Protein AF-A0A9P1NH03-F1 (afdb_monomer)

Organism: Bacillus amyloliquefaciens (strain ATCC 23350 / DSM 7 / BCRC 11601 / CCUG 28519 / NBRC 15535 / NRRL B-14393 / F) (NCBI:txid692420)

Sequence (209 aa):
MVIEEINKKFLKRNVAKSFTAYPLYKCKAKGDIKLEQKQFNRLQLAADSGAIPYVTKEAERIAHLIPDFTSFEQECYQAIGRTLENLAENGREKKALIQRIIRETRHRFVKNRRSRDEIAIEAINEEGTVWEPEDTLASVEDAVLLKEKVALLAQDDERKKLILDTWTRGCTNDTEVSTLLAQRFGGNAPSHRKFIQRFRSNCQRELTA

Foldseek 3Di:
DVLVVVLVVVCCVVVCVVPPDDPDDDPDPPVVVVVVVLLVQLLVQLSVLVLVVVLVVVLVVCVVQDVDSVVLSSQLSSQLSVVCVVCVDPPDDSVVVSNVSSVVSVVVVSVVVVVVVVVVVVVVPDDPPPPDPDPCPVVVVLVVVLLVQQCVLCVVPPLSVQLVVCVVSPNPPLQVSLVVCCVPVNDDSVVSSVVSVVSVVVSVVSSVD

Radius of gyration: 26.54 Å; Cα contacts (8 Å, |Δi|>4): 106; chains: 1; bounding box: 62×36×71 Å

Nearest PDB structures (foldseek):
  6tye-assembly1_F  TM=2.880E-01  e=6.052E-01  Mycobacterium tuberculosis
  8uc6-assembly2_B  TM=2.139E-01  e=3.594E+00  Homo sapiens

pLDDT: mean 73.84, std 17.02, range [35.69, 93.06]

Structure (mmCIF, N/CA/C/O backbone):
data_AF-A0A9P1NH0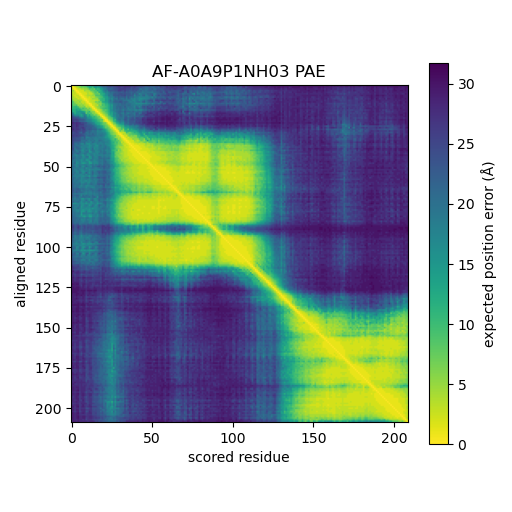3-F1
#
_entry.id   AF-A0A9P1NH03-F1
#
loop_
_atom_site.group_PDB
_atom_site.id
_atom_site.type_symbol
_atom_site.label_atom_id
_atom_site.label_alt_id
_atom_site.label_comp_id
_atom_site.label_asym_id
_atom_site.label_entity_id
_atom_site.label_seq_id
_atom_site.pdbx_PDB_ins_code
_atom_site.Cartn_x
_atom_s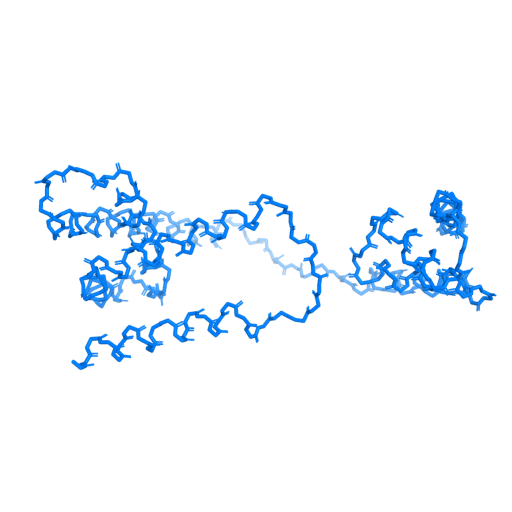ite.Cartn_y
_atom_site.Cartn_z
_atom_site.occupancy
_atom_site.B_iso_or_equiv
_atom_site.auth_seq_id
_atom_site.auth_comp_id
_atom_site.auth_asym_id
_atom_site.auth_atom_id
_atom_site.pdbx_PDB_model_num
ATOM 1 N N . MET A 1 1 ? 4.243 -6.054 30.040 1.00 45.19 1 MET A N 1
ATOM 2 C CA . MET A 1 1 ? 4.926 -7.082 29.223 1.00 45.19 1 MET A CA 1
ATOM 3 C C . MET A 1 1 ? 4.108 -7.560 28.023 1.00 45.19 1 MET A C 1
ATOM 5 O O . MET A 1 1 ? 4.621 -7.473 26.922 1.00 45.19 1 MET A O 1
ATOM 9 N N . VAL A 1 2 ? 2.842 -7.984 28.163 1.00 46.50 2 VAL A N 1
ATOM 10 C CA . VAL A 1 2 ? 2.066 -8.554 27.029 1.00 46.50 2 VAL A CA 1
ATOM 11 C C . VAL A 1 2 ? 1.776 -7.551 25.892 1.00 46.50 2 VAL A C 1
ATOM 13 O O . VAL A 1 2 ? 1.862 -7.902 24.719 1.00 46.50 2 VAL A O 1
ATOM 16 N N . ILE A 1 3 ? 1.484 -6.284 26.212 1.00 41.12 3 ILE A N 1
ATOM 17 C CA . ILE A 1 3 ? 1.132 -5.255 25.210 1.00 41.12 3 ILE A CA 1
ATOM 18 C C . ILE A 1 3 ? 2.340 -4.857 24.342 1.00 41.12 3 ILE A C 1
ATOM 20 O O . ILE A 1 3 ? 2.206 -4.716 23.129 1.00 41.12 3 ILE A O 1
ATOM 24 N N . GLU A 1 4 ? 3.534 -4.739 24.928 1.00 43.06 4 GLU A N 1
ATOM 25 C CA . GLU A 1 4 ? 4.762 -4.423 24.179 1.00 43.06 4 GLU A CA 1
ATOM 26 C C . GLU A 1 4 ? 5.136 -5.531 23.191 1.00 43.06 4 GLU A C 1
ATOM 28 O O . GLU A 1 4 ? 5.653 -5.264 22.105 1.00 43.06 4 GLU A O 1
ATOM 33 N N . GLU A 1 5 ? 4.852 -6.780 23.548 1.00 42.25 5 GLU A N 1
ATOM 34 C CA . GLU A 1 5 ? 5.164 -7.939 22.724 1.00 42.25 5 GLU A CA 1
ATOM 35 C C . GLU A 1 5 ? 4.174 -8.107 21.563 1.00 42.25 5 GLU A C 1
ATOM 37 O O . GLU A 1 5 ? 4.581 -8.444 20.447 1.00 42.25 5 GLU A O 1
ATOM 42 N N . ILE A 1 6 ? 2.898 -7.769 21.784 1.00 49.56 6 ILE A N 1
ATOM 43 C CA . ILE A 1 6 ? 1.880 -7.662 20.729 1.00 49.56 6 ILE A CA 1
ATOM 44 C C . ILE A 1 6 ? 2.227 -6.516 19.769 1.00 49.56 6 ILE A C 1
ATOM 46 O O . ILE A 1 6 ? 2.240 -6.732 18.557 1.00 49.56 6 ILE A O 1
ATOM 50 N N . ASN A 1 7 ? 2.605 -5.341 20.286 1.00 43.41 7 ASN A N 1
ATOM 51 C CA . ASN A 1 7 ? 3.019 -4.197 19.466 1.00 43.41 7 ASN A CA 1
ATOM 52 C C . ASN A 1 7 ? 4.271 -4.516 18.635 1.00 43.41 7 ASN A C 1
ATOM 54 O O . ASN A 1 7 ? 4.298 -4.242 17.435 1.00 43.41 7 ASN A O 1
ATOM 58 N N . LYS A 1 8 ? 5.278 -5.184 19.220 1.00 53.19 8 LYS A N 1
ATOM 59 C CA . LYS A 1 8 ? 6.468 -5.657 18.488 1.00 53.19 8 LYS A CA 1
ATOM 60 C C . LYS A 1 8 ? 6.126 -6.688 17.413 1.00 53.19 8 LYS A C 1
ATOM 62 O O . LYS A 1 8 ? 6.698 -6.628 16.324 1.00 53.19 8 LYS A O 1
ATOM 67 N N . LYS A 1 9 ? 5.215 -7.630 17.684 1.00 53.66 9 LYS A N 1
ATOM 68 C CA . LYS A 1 9 ? 4.770 -8.624 16.692 1.00 53.66 9 LYS A CA 1
ATOM 69 C C . LYS A 1 9 ? 3.973 -7.976 15.559 1.00 53.66 9 LYS A C 1
ATOM 71 O O . LYS A 1 9 ? 4.214 -8.322 14.408 1.00 53.66 9 LYS A O 1
ATOM 76 N N . PHE A 1 10 ? 3.098 -7.013 15.850 1.00 49.16 10 PHE A N 1
ATOM 77 C CA . PHE A 1 10 ? 2.335 -6.262 14.846 1.00 49.16 10 PHE A CA 1
ATOM 78 C C . PHE A 1 10 ? 3.250 -5.419 13.944 1.00 49.16 10 PHE A C 1
ATOM 80 O O . PHE A 1 10 ? 3.161 -5.514 12.719 1.00 49.16 10 PHE A O 1
ATOM 87 N N . LEU A 1 11 ? 4.200 -4.685 14.538 1.00 49.38 11 LEU A N 1
ATOM 88 C CA . LEU A 1 11 ? 5.228 -3.935 13.809 1.00 49.38 11 LEU A CA 1
ATOM 89 C C . LEU A 1 11 ? 6.073 -4.856 12.925 1.00 49.38 11 LEU A C 1
ATOM 91 O O . LEU A 1 11 ? 6.198 -4.599 11.734 1.00 49.38 11 LEU A O 1
ATOM 95 N N . LYS A 1 12 ? 6.582 -5.980 13.447 1.00 53.62 12 LYS A N 1
ATOM 96 C CA . LYS A 1 12 ? 7.363 -6.936 12.641 1.00 53.62 12 LYS A CA 1
ATOM 97 C C . LYS A 1 12 ? 6.553 -7.549 11.498 1.00 53.62 12 LYS A C 1
ATOM 99 O O . LYS A 1 12 ? 7.088 -7.710 10.407 1.00 53.62 12 LYS A O 1
ATOM 104 N N . ARG A 1 13 ? 5.276 -7.877 11.717 1.00 46.56 13 ARG A N 1
ATOM 105 C CA . ARG A 1 13 ? 4.420 -8.520 10.706 1.00 46.56 13 ARG A CA 1
ATOM 106 C C . ARG A 1 13 ? 4.037 -7.560 9.574 1.00 46.56 13 ARG A C 1
ATOM 108 O O . ARG A 1 13 ? 3.962 -8.000 8.432 1.00 46.56 13 ARG A O 1
ATOM 115 N N . ASN A 1 14 ? 3.850 -6.273 9.872 1.00 46.12 14 ASN A N 1
ATOM 116 C CA . ASN A 1 14 ? 3.548 -5.249 8.866 1.00 46.12 14 ASN A CA 1
ATOM 117 C C . ASN A 1 14 ? 4.802 -4.695 8.174 1.00 46.12 14 ASN A C 1
ATOM 119 O O . ASN A 1 14 ? 4.767 -4.472 6.968 1.00 46.12 14 ASN A O 1
ATOM 123 N N . VAL A 1 15 ? 5.924 -4.555 8.890 1.00 47.91 15 VAL A N 1
ATOM 124 C CA . VAL A 1 15 ? 7.216 -4.154 8.302 1.00 47.91 15 VAL A CA 1
ATOM 125 C C . VAL A 1 15 ? 7.785 -5.258 7.405 1.00 47.91 15 VAL A C 1
ATOM 127 O O . VAL A 1 15 ? 8.295 -4.967 6.331 1.00 47.91 15 VAL A O 1
ATOM 130 N N . ALA A 1 16 ? 7.657 -6.537 7.779 1.00 42.88 16 ALA A N 1
ATOM 131 C CA . ALA A 1 16 ? 8.107 -7.637 6.922 1.00 42.88 16 ALA A CA 1
ATOM 132 C C . ALA A 1 16 ? 7.270 -7.740 5.635 1.00 42.88 16 ALA A C 1
ATOM 134 O O . ALA A 1 16 ? 7.826 -7.923 4.557 1.00 42.88 16 ALA A O 1
ATOM 135 N N . LYS A 1 17 ? 5.948 -7.532 5.716 1.00 46.94 17 LYS A N 1
ATOM 136 C CA . LYS A 1 17 ? 5.071 -7.536 4.534 1.00 46.94 17 LYS A CA 1
ATOM 137 C C . LYS A 1 17 ? 5.288 -6.341 3.600 1.00 46.94 17 LYS A C 1
ATOM 139 O O . LYS A 1 17 ? 5.015 -6.474 2.413 1.00 46.94 17 LYS A O 1
ATOM 144 N N . SER A 1 18 ? 5.790 -5.207 4.095 1.00 40.53 18 SER A N 1
ATOM 145 C CA . SER A 1 18 ? 6.150 -4.068 3.240 1.00 40.53 18 SER A CA 1
ATOM 146 C C . SER A 1 18 ? 7.555 -4.172 2.633 1.00 40.53 18 SER A C 1
ATOM 148 O O . SER A 1 18 ? 7.822 -3.485 1.649 1.00 40.53 18 SER A O 1
ATOM 150 N N . PHE A 1 19 ? 8.435 -5.037 3.159 1.00 41.25 19 PHE A N 1
ATOM 151 C CA . PHE A 1 19 ? 9.836 -5.122 2.721 1.00 41.25 19 PHE A CA 1
ATOM 152 C C . PHE A 1 19 ? 10.245 -6.404 1.979 1.00 41.25 19 PHE A C 1
ATOM 154 O O . PHE A 1 19 ? 11.218 -6.352 1.233 1.00 41.25 19 PHE A O 1
ATOM 161 N N . THR A 1 20 ? 9.559 -7.545 2.120 1.00 37.44 20 THR A N 1
ATOM 162 C CA . THR A 1 20 ? 10.098 -8.830 1.609 1.00 37.44 20 THR A CA 1
ATOM 163 C C . THR A 1 20 ? 9.535 -9.316 0.271 1.00 37.44 20 THR A C 1
ATOM 165 O O . THR A 1 20 ? 9.601 -10.509 -0.010 1.00 37.44 20 THR A O 1
ATOM 168 N N . ALA A 1 21 ? 9.012 -8.438 -0.585 1.00 38.75 21 ALA A N 1
ATOM 169 C CA . ALA A 1 21 ? 8.600 -8.838 -1.936 1.00 38.75 21 ALA A CA 1
ATOM 170 C C . ALA A 1 21 ? 8.762 -7.724 -2.983 1.00 38.75 21 ALA A C 1
ATOM 172 O O . ALA A 1 21 ? 7.822 -7.420 -3.706 1.00 38.75 21 ALA A O 1
ATOM 173 N N . TYR A 1 22 ? 9.946 -7.115 -3.090 1.00 35.91 22 TYR A N 1
ATOM 174 C CA . TYR A 1 22 ? 10.272 -6.294 -4.263 1.00 35.91 22 TYR A CA 1
ATOM 175 C C . TYR A 1 22 ? 11.721 -6.518 -4.705 1.00 35.91 22 TYR A C 1
ATOM 177 O O . TYR A 1 22 ? 12.636 -5.945 -4.112 1.00 35.91 22 TYR A O 1
ATOM 185 N N . PRO A 1 23 ? 11.965 -7.322 -5.755 1.00 35.69 23 PRO A N 1
ATOM 186 C CA . PRO A 1 23 ? 13.207 -7.211 -6.488 1.00 35.69 23 PRO A CA 1
ATOM 187 C C . PRO A 1 23 ? 13.159 -5.935 -7.345 1.00 35.69 23 PRO A C 1
ATOM 189 O O . PRO A 1 23 ? 12.192 -5.692 -8.063 1.00 35.69 23 PRO A O 1
ATOM 192 N N . LEU A 1 24 ? 14.260 -5.181 -7.290 1.00 36.03 24 LEU A N 1
ATOM 193 C CA . LEU A 1 24 ? 14.740 -4.228 -8.298 1.00 36.03 24 LEU A CA 1
ATOM 194 C C . LEU A 1 24 ? 14.057 -2.844 -8.364 1.00 36.03 24 LEU A C 1
ATOM 196 O O . LEU A 1 24 ? 12.854 -2.683 -8.546 1.00 36.03 24 LEU A O 1
ATOM 200 N N . TYR A 1 25 ? 14.918 -1.832 -8.233 1.00 38.12 25 TYR A N 1
ATOM 201 C CA . TYR A 1 25 ? 14.729 -0.392 -8.394 1.00 38.12 25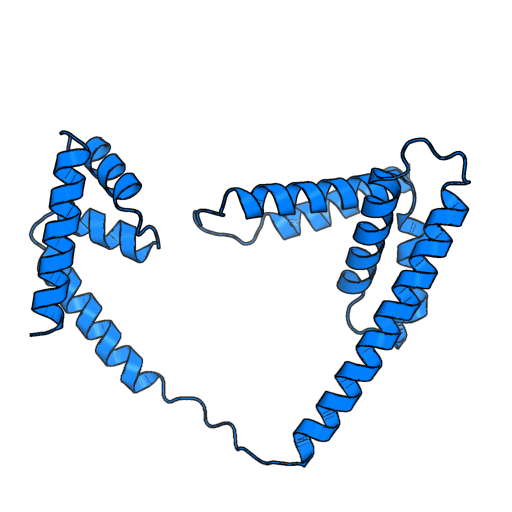 TYR A CA 1
ATOM 202 C C . TYR A 1 25 ? 13.637 0.012 -9.403 1.00 38.12 25 TYR A C 1
ATOM 204 O O . TYR A 1 25 ? 1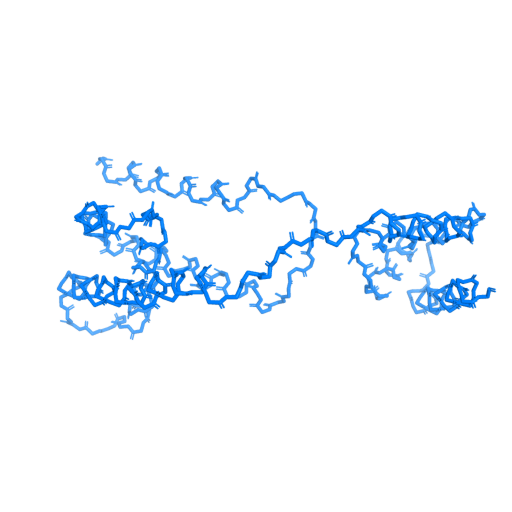3.898 0.186 -10.589 1.00 38.12 25 TYR A O 1
ATOM 212 N N . LYS A 1 26 ? 12.421 0.262 -8.907 1.00 40.97 26 LYS A N 1
ATOM 213 C CA . LYS A 1 26 ? 11.457 1.154 -9.562 1.00 40.97 26 LYS A CA 1
ATOM 214 C C . LYS A 1 26 ? 11.644 2.551 -8.978 1.00 40.97 26 LYS A C 1
ATOM 216 O O . LYS A 1 26 ? 11.534 2.729 -7.765 1.00 40.97 26 LYS A O 1
ATOM 221 N N . CYS A 1 27 ? 11.922 3.540 -9.821 1.00 38.28 27 CYS A N 1
ATOM 222 C CA . CYS A 1 27 ? 11.936 4.947 -9.429 1.00 38.28 27 CYS A CA 1
ATOM 223 C C . CYS A 1 27 ? 10.518 5.362 -8.998 1.00 38.28 27 CYS A C 1
ATOM 225 O O . CYS A 1 27 ? 9.703 5.747 -9.832 1.00 38.28 27 CYS A O 1
ATOM 227 N N . LYS A 1 28 ? 10.193 5.249 -7.702 1.00 45.34 28 LYS A N 1
ATOM 228 C CA . LYS A 1 28 ? 8.951 5.809 -7.147 1.00 45.34 28 LYS A CA 1
ATOM 229 C C . LYS A 1 28 ? 8.988 7.331 -7.307 1.00 45.34 28 LYS A C 1
ATOM 231 O O . LYS A 1 28 ? 10.014 7.954 -7.014 1.00 45.34 28 LYS A O 1
ATOM 236 N N . ALA A 1 29 ? 7.897 7.948 -7.762 1.00 51.12 29 ALA A N 1
ATOM 237 C CA . ALA A 1 29 ? 7.850 9.400 -7.882 1.00 51.12 29 ALA A CA 1
ATOM 238 C C . ALA A 1 29 ? 8.008 10.037 -6.488 1.00 51.12 29 ALA A C 1
ATOM 240 O O . ALA A 1 29 ? 7.521 9.511 -5.487 1.00 51.12 29 ALA A O 1
ATOM 241 N N . LYS A 1 30 ? 8.666 11.202 -6.393 1.00 48.00 30 LYS A N 1
ATOM 242 C CA . LYS A 1 30 ? 8.864 11.917 -5.109 1.00 48.00 30 LYS A CA 1
ATOM 243 C C . LYS A 1 30 ? 7.551 12.181 -4.344 1.00 48.00 30 LYS A C 1
ATOM 245 O O . LYS A 1 30 ? 7.595 12.385 -3.132 1.00 48.00 30 LYS A O 1
ATOM 250 N N . GLY A 1 31 ? 6.406 12.206 -5.034 1.00 49.69 31 GLY A N 1
ATOM 251 C CA . GLY A 1 31 ? 5.073 12.317 -4.432 1.00 49.69 31 GLY A CA 1
ATOM 252 C C . GLY A 1 31 ? 4.617 11.042 -3.716 1.00 49.69 31 GLY A C 1
ATOM 253 O O . GLY A 1 31 ? 4.112 11.128 -2.596 1.00 49.69 31 GLY A O 1
ATOM 254 N N . ASP A 1 32 ? 4.879 9.874 -4.301 1.00 56.47 32 ASP A N 1
ATOM 255 C CA . ASP A 1 32 ? 4.449 8.572 -3.774 1.00 56.47 32 ASP A CA 1
ATOM 256 C C . ASP A 1 32 ? 5.163 8.248 -2.459 1.00 56.47 32 ASP A C 1
ATOM 258 O O . ASP A 1 32 ? 4.538 7.831 -1.487 1.00 56.47 32 ASP A O 1
ATOM 262 N N . ILE A 1 33 ? 6.460 8.562 -2.380 1.00 61.41 33 ILE A N 1
ATOM 263 C CA . ILE A 1 33 ? 7.279 8.358 -1.174 1.00 61.41 33 ILE A CA 1
ATOM 264 C C . ILE A 1 33 ? 6.757 9.210 -0.001 1.00 61.41 33 ILE A C 1
ATOM 266 O O . ILE A 1 33 ? 6.692 8.746 1.137 1.00 61.41 33 ILE A O 1
ATOM 270 N N . LYS A 1 34 ? 6.339 10.458 -0.262 1.00 66.62 34 LYS A N 1
ATOM 271 C CA . LYS A 1 34 ? 5.776 11.341 0.776 1.00 66.62 34 LYS A CA 1
ATOM 272 C C . LYS A 1 34 ? 4.401 10.869 1.252 1.00 66.62 34 LYS A C 1
ATOM 274 O O . LYS A 1 34 ? 4.095 10.995 2.439 1.00 66.62 34 LYS A O 1
ATOM 279 N N . LEU A 1 35 ? 3.576 10.342 0.346 1.00 71.56 35 LEU A N 1
ATOM 280 C CA . LEU A 1 35 ? 2.255 9.813 0.676 1.00 71.56 35 LEU A CA 1
ATOM 281 C C . LEU A 1 35 ? 2.359 8.537 1.520 1.00 71.56 35 LEU A C 1
ATOM 283 O O . LEU A 1 35 ? 1.695 8.447 2.553 1.00 71.56 35 LEU A O 1
ATOM 287 N N . GLU A 1 36 ? 3.228 7.601 1.127 1.00 75.31 36 GLU A N 1
ATOM 288 C CA . GLU A 1 36 ? 3.506 6.370 1.879 1.00 75.31 36 GLU A CA 1
ATOM 289 C C . GLU A 1 36 ? 4.020 6.687 3.289 1.00 75.31 36 GLU A C 1
ATOM 291 O O . GLU A 1 36 ? 3.510 6.144 4.270 1.00 75.31 36 GLU A O 1
ATOM 296 N N . GLN A 1 37 ? 4.950 7.640 3.424 1.00 77.19 37 GLN A N 1
ATOM 297 C CA . GLN A 1 37 ? 5.458 8.051 4.734 1.00 77.19 37 GLN A CA 1
ATOM 298 C C . GLN A 1 37 ? 4.357 8.651 5.618 1.00 77.19 37 GLN A C 1
ATOM 300 O O . GLN A 1 37 ? 4.277 8.355 6.810 1.00 77.19 37 GLN A O 1
ATOM 305 N N . LYS A 1 38 ? 3.473 9.476 5.046 1.00 81.06 38 LYS A N 1
ATOM 306 C CA . LYS A 1 38 ? 2.355 10.067 5.792 1.00 81.06 38 LYS A CA 1
ATOM 307 C C . LYS A 1 38 ? 1.364 9.003 6.259 1.00 81.06 38 LYS A C 1
ATOM 309 O O . LYS A 1 38 ? 0.896 9.051 7.395 1.00 81.06 38 LYS A O 1
ATOM 314 N N . GLN A 1 39 ? 1.058 8.035 5.398 1.00 81.25 39 GLN A N 1
ATOM 315 C CA . GLN A 1 39 ? 0.217 6.894 5.750 1.00 81.25 39 GLN A CA 1
ATOM 316 C C . GLN A 1 39 ? 0.855 6.052 6.857 1.00 81.25 39 GLN A C 1
ATOM 318 O O . GLN A 1 39 ? 0.158 5.691 7.803 1.00 81.25 39 GLN A O 1
ATOM 323 N N . PHE A 1 40 ? 2.159 5.789 6.775 1.00 84.38 40 PHE A N 1
ATOM 324 C CA . PHE A 1 40 ? 2.905 5.062 7.799 1.00 84.38 40 PHE A CA 1
ATOM 325 C C . PHE A 1 40 ? 2.877 5.787 9.151 1.00 84.38 40 PHE A C 1
ATOM 327 O O . PHE A 1 40 ? 2.530 5.188 10.167 1.00 84.38 40 PHE A O 1
ATOM 334 N N . ASN A 1 41 ? 3.133 7.097 9.161 1.00 84.25 41 ASN A N 1
ATOM 335 C CA . ASN A 1 41 ? 3.104 7.905 10.381 1.00 84.25 41 ASN A CA 1
ATOM 336 C C . ASN A 1 41 ? 1.721 7.883 11.057 1.00 84.25 41 ASN A C 1
ATOM 338 O O . ASN A 1 41 ? 1.633 7.855 12.282 1.00 84.25 41 ASN A O 1
ATOM 342 N N . ARG A 1 42 ? 0.632 7.845 10.278 1.00 85.38 42 ARG A N 1
ATOM 343 C CA . ARG A 1 42 ? -0.736 7.719 10.814 1.00 85.38 42 ARG A CA 1
ATOM 344 C C . ARG A 1 42 ? -0.995 6.365 11.455 1.00 85.38 42 ARG A C 1
ATOM 346 O O . ARG A 1 42 ? -1.610 6.318 12.517 1.00 85.38 42 ARG A O 1
ATOM 353 N N . LEU A 1 43 ? -0.532 5.285 10.825 1.00 87.94 43 LEU A N 1
ATOM 354 C CA . LEU A 1 43 ? -0.632 3.941 11.396 1.00 87.94 43 LEU A CA 1
ATOM 355 C C . LEU A 1 43 ? 0.124 3.864 12.724 1.00 87.94 43 LEU A C 1
ATOM 357 O O . LEU A 1 43 ? -0.422 3.365 13.706 1.00 87.94 43 LEU A O 1
ATOM 361 N N . GLN A 1 44 ? 1.335 4.424 12.764 1.00 86.88 44 GLN A N 1
ATOM 362 C CA . GLN A 1 44 ? 2.147 4.495 13.975 1.00 86.88 44 GLN A CA 1
ATOM 363 C C . GLN A 1 44 ? 1.431 5.285 15.080 1.00 86.88 44 GLN A C 1
ATOM 365 O O . GLN A 1 44 ? 1.244 4.778 16.182 1.00 86.88 44 GLN A O 1
ATOM 370 N N . LEU A 1 45 ? 0.916 6.475 14.762 1.00 86.19 45 LEU A N 1
ATOM 371 C CA . LEU A 1 45 ? 0.183 7.311 15.714 1.00 86.19 45 LEU A CA 1
ATOM 372 C C . LEU A 1 45 ? -1.077 6.621 16.261 1.00 86.19 45 LEU A C 1
ATOM 374 O O . LEU A 1 45 ? -1.391 6.733 17.446 1.00 86.19 45 LEU A O 1
ATOM 378 N N . ALA A 1 46 ? -1.807 5.890 15.415 1.00 86.56 46 ALA A N 1
ATOM 379 C CA . ALA A 1 46 ? -2.972 5.126 15.843 1.00 86.56 46 ALA A CA 1
ATOM 380 C C . ALA A 1 46 ? -2.584 3.957 16.764 1.00 86.56 46 ALA A C 1
ATOM 382 O O . ALA A 1 46 ? -3.258 3.733 17.774 1.00 86.56 46 ALA A O 1
ATOM 383 N N . ALA A 1 47 ? -1.488 3.252 16.469 1.00 86.19 47 ALA A N 1
ATOM 384 C CA . ALA A 1 47 ? -0.957 2.200 17.333 1.00 86.19 47 ALA A CA 1
ATOM 385 C C . ALA A 1 47 ? -0.567 2.752 18.715 1.00 86.19 47 ALA A C 1
ATOM 387 O O . ALA A 1 47 ? -1.016 2.232 19.740 1.00 86.19 47 ALA A O 1
ATOM 388 N N . ASP A 1 48 ? 0.165 3.866 18.734 1.00 86.25 48 ASP A N 1
ATOM 389 C CA . ASP A 1 48 ? 0.651 4.515 19.956 1.00 86.25 48 ASP A CA 1
ATOM 390 C C . ASP A 1 48 ? -0.488 5.125 20.793 1.00 86.25 48 ASP A C 1
ATOM 392 O O . ASP A 1 48 ? -0.376 5.269 22.009 1.00 86.25 48 ASP A O 1
ATOM 396 N N . SER A 1 49 ? -1.636 5.420 20.172 1.00 84.31 49 SER A N 1
ATOM 397 C CA . SER A 1 49 ? -2.831 5.923 20.865 1.00 84.31 49 SER A CA 1
ATOM 398 C C . SER A 1 49 ? -3.576 4.876 21.709 1.00 84.31 49 SER A C 1
ATOM 400 O O . SER A 1 49 ? -4.530 5.221 22.410 1.00 84.31 49 SER A O 1
ATOM 402 N N . GLY A 1 50 ? -3.181 3.599 21.634 1.00 86.94 50 GLY A N 1
ATOM 403 C CA . GLY A 1 50 ? -3.873 2.495 22.304 1.00 86.94 50 GLY A CA 1
ATOM 404 C C . GLY A 1 50 ? -5.159 2.050 21.596 1.00 86.94 50 GLY A C 1
ATOM 405 O O . GLY A 1 50 ? -6.021 1.425 22.217 1.00 86.94 50 GLY A O 1
ATOM 406 N N . ALA A 1 51 ? -5.313 2.363 20.304 1.00 89.19 51 ALA A N 1
ATOM 407 C CA . ALA A 1 51 ? -6.502 2.015 19.525 1.00 89.19 51 ALA A CA 1
ATOM 408 C C . ALA A 1 51 ? -6.602 0.523 19.165 1.00 89.19 51 ALA A C 1
ATOM 410 O O . ALA A 1 51 ? -7.713 0.017 19.010 1.00 89.19 51 ALA A O 1
ATOM 411 N N . ILE A 1 52 ? -5.464 -0.173 19.061 1.00 89.50 52 ILE A N 1
ATOM 412 C CA . ILE A 1 52 ? -5.353 -1.574 18.613 1.00 89.50 52 ILE A CA 1
ATOM 413 C C . ILE A 1 52 ? -6.412 -2.500 19.238 1.00 89.50 52 ILE A C 1
ATOM 415 O O . ILE A 1 52 ? -7.196 -3.073 18.484 1.00 89.50 52 ILE A O 1
ATOM 419 N N . PRO A 1 53 ? -6.540 -2.617 20.578 1.00 91.25 53 PRO A N 1
ATOM 420 C CA . PRO A 1 53 ? -7.504 -3.546 21.173 1.00 91.25 53 PRO A CA 1
ATOM 421 C C . PRO A 1 53 ? -8.965 -3.229 20.820 1.00 91.25 53 PRO A C 1
ATOM 423 O O . PRO A 1 53 ? -9.796 -4.134 20.777 1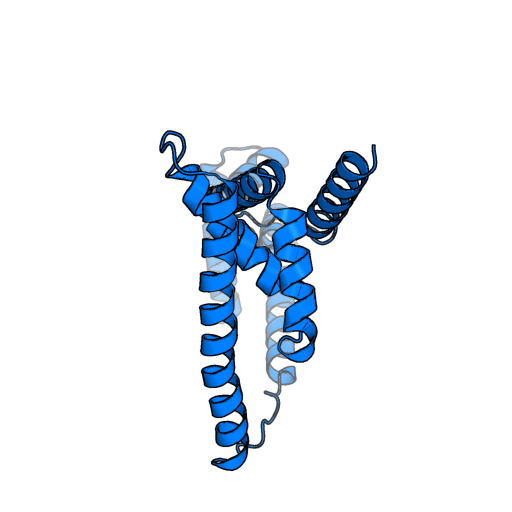.00 91.25 53 PRO A O 1
ATOM 426 N N . TYR A 1 54 ? -9.302 -1.963 20.561 1.00 92.06 54 TYR A N 1
ATOM 427 C CA . TYR A 1 54 ? -10.658 -1.576 20.169 1.00 92.06 54 TYR A CA 1
ATOM 428 C C . TYR A 1 54 ? -10.942 -1.912 18.705 1.00 92.06 54 TYR A C 1
ATOM 430 O O . TYR A 1 54 ? -12.042 -2.362 18.393 1.00 92.06 54 TYR A O 1
ATOM 438 N N . VAL A 1 55 ? -9.956 -1.709 17.827 1.00 91.94 55 VAL A N 1
ATOM 439 C CA . VAL A 1 55 ? -10.069 -2.022 16.398 1.00 91.94 55 VAL A CA 1
ATOM 440 C C . VAL A 1 55 ? -10.174 -3.531 16.196 1.00 91.94 55 VAL A C 1
ATOM 442 O O . VAL A 1 55 ? -11.128 -3.977 15.566 1.00 91.94 55 VAL A O 1
ATOM 445 N N . THR A 1 56 ? -9.282 -4.319 16.803 1.00 91.31 56 THR A N 1
ATOM 446 C CA . THR A 1 56 ? -9.294 -5.788 16.685 1.00 91.31 56 THR A CA 1
ATOM 447 C C . THR A 1 56 ? -10.603 -6.386 17.204 1.00 91.31 56 THR A C 1
ATOM 449 O O . THR A 1 56 ? -11.230 -7.189 16.519 1.00 91.31 56 THR A O 1
ATOM 452 N N . LYS A 1 57 ? -11.098 -5.923 18.361 1.00 91.94 57 LYS A N 1
ATOM 453 C CA . LYS A 1 57 ? -12.384 -6.383 18.909 1.00 91.94 57 LYS A CA 1
ATOM 454 C C . LYS A 1 57 ? -13.565 -6.084 17.981 1.00 91.94 57 LYS A C 1
ATOM 456 O O . LYS A 1 57 ? -14.507 -6.870 17.904 1.00 91.94 57 LYS A O 1
ATOM 461 N N . GLU A 1 58 ? -13.568 -4.931 17.314 1.00 91.00 58 GLU A N 1
ATOM 462 C CA . GLU A 1 58 ? -14.622 -4.605 16.347 1.00 91.00 58 GLU A CA 1
ATOM 463 C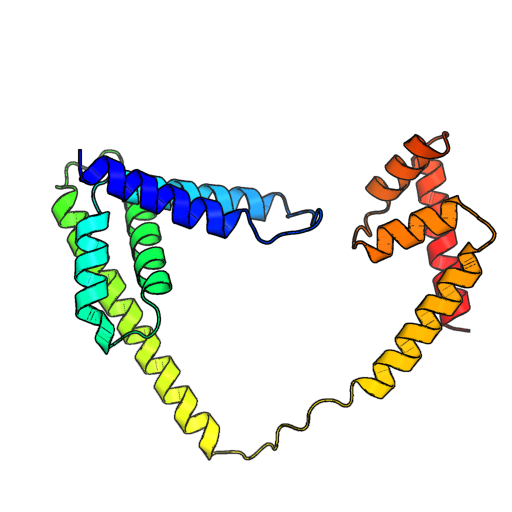 C . GLU A 1 58 ? -14.467 -5.379 15.038 1.00 91.00 58 GLU A C 1
ATOM 465 O O . GLU A 1 58 ? -15.481 -5.798 14.487 1.00 91.00 58 GLU A O 1
ATOM 470 N N . ALA A 1 59 ? -13.238 -5.636 14.582 1.00 89.94 59 ALA A N 1
ATOM 471 C CA . ALA A 1 59 ? -12.967 -6.472 13.415 1.00 89.94 59 ALA A CA 1
ATOM 472 C C . ALA A 1 59 ? -13.507 -7.899 13.617 1.00 89.94 59 ALA A C 1
ATOM 474 O O . ALA A 1 59 ? -14.226 -8.415 12.765 1.00 89.94 59 ALA A O 1
ATOM 475 N N . GLU A 1 60 ? -13.272 -8.496 14.788 1.00 89.56 60 GLU A N 1
ATOM 476 C CA . GLU A 1 60 ? -13.831 -9.802 15.165 1.00 89.56 60 GLU A CA 1
ATOM 477 C C . GLU A 1 60 ? -15.368 -9.798 15.179 1.00 89.56 60 GLU A C 1
ATOM 479 O O . GLU A 1 60 ? -16.006 -10.730 14.691 1.00 89.56 60 GLU A O 1
ATOM 484 N N . ARG A 1 61 ? -15.996 -8.726 15.681 1.00 88.88 61 ARG A N 1
ATOM 485 C CA . ARG A 1 61 ? -17.467 -8.605 15.718 1.00 88.88 61 ARG A CA 1
ATOM 486 C C . ARG A 1 61 ? -18.099 -8.614 14.334 1.00 88.88 61 ARG A C 1
ATOM 488 O O . ARG A 1 61 ? -19.217 -9.102 14.183 1.00 88.88 61 ARG A O 1
ATOM 495 N N . ILE A 1 62 ? -17.414 -8.055 13.344 1.00 87.88 62 ILE A N 1
ATOM 496 C CA . ILE A 1 62 ? -17.893 -7.970 11.961 1.00 87.88 62 ILE A CA 1
ATOM 497 C C . ILE A 1 62 ? -17.260 -9.026 11.053 1.00 87.88 62 ILE A C 1
ATOM 499 O O . ILE A 1 62 ? -17.481 -8.976 9.849 1.00 87.88 62 ILE A O 1
ATOM 503 N N . ALA A 1 63 ? -16.542 -10.004 11.616 1.00 84.44 63 ALA A N 1
ATOM 504 C CA . ALA A 1 63 ? -15.919 -11.114 10.892 1.00 84.44 63 ALA A CA 1
ATOM 505 C C . ALA A 1 63 ? -16.876 -11.816 9.926 1.00 84.44 63 ALA A C 1
ATOM 507 O O . ALA A 1 63 ? -16.549 -12.083 8.779 1.00 84.44 63 ALA A O 1
ATOM 508 N N . HIS A 1 64 ? -18.100 -12.068 10.380 1.00 82.81 64 HIS A N 1
ATOM 509 C CA . HIS A 1 64 ? -19.140 -12.709 9.579 1.00 82.81 64 HIS A CA 1
ATOM 510 C C . HIS A 1 64 ? -19.670 -11.821 8.436 1.00 82.81 64 HIS A C 1
ATOM 512 O O . HIS A 1 64 ? -20.356 -12.307 7.543 1.00 82.81 64 HIS A O 1
ATOM 518 N N . LEU A 1 65 ? -19.379 -10.517 8.466 1.00 82.56 65 LEU A N 1
ATOM 519 C CA . LEU A 1 65 ? -19.815 -9.523 7.484 1.00 82.56 65 LEU A CA 1
ATOM 520 C C . LEU A 1 65 ? -18.688 -9.071 6.560 1.00 82.56 65 LEU A C 1
ATOM 522 O O . LEU A 1 65 ? -18.951 -8.231 5.701 1.00 82.56 65 LEU A O 1
ATOM 526 N N . ILE A 1 66 ? -17.444 -9.523 6.742 1.00 78.94 66 ILE A N 1
ATOM 527 C CA . ILE A 1 66 ? -16.298 -9.030 5.971 1.00 78.94 66 ILE A CA 1
ATOM 528 C C . ILE A 1 66 ? -15.336 -10.186 5.663 1.00 78.94 66 ILE A C 1
ATOM 530 O O . ILE A 1 66 ? -14.942 -10.895 6.583 1.00 78.94 66 ILE A O 1
ATOM 534 N N . PRO A 1 67 ? -14.912 -10.360 4.398 1.00 71.75 67 PRO A N 1
ATOM 535 C CA . PRO A 1 67 ? -13.980 -11.422 4.017 1.00 71.75 67 PRO A CA 1
ATOM 536 C C . PRO A 1 67 ? -12.525 -11.146 4.431 1.00 71.75 67 PRO A C 1
ATOM 538 O O . PRO A 1 67 ? -11.791 -12.085 4.724 1.00 71.75 67 PRO A O 1
ATOM 541 N N . ASP A 1 68 ? -12.100 -9.877 4.468 1.00 79.12 68 ASP A N 1
ATOM 542 C CA . ASP A 1 68 ? -10.747 -9.477 4.869 1.00 79.12 68 ASP A CA 1
ATOM 543 C C . ASP A 1 68 ? -10.756 -8.497 6.049 1.00 79.12 68 ASP A C 1
ATOM 545 O O . ASP A 1 68 ? -11.174 -7.342 5.937 1.00 79.12 68 ASP A O 1
ATOM 549 N N . PHE A 1 69 ? -10.219 -8.959 7.176 1.00 83.44 69 PHE A N 1
ATOM 550 C CA . PHE A 1 69 ? -10.002 -8.146 8.370 1.00 83.44 69 PHE A CA 1
ATOM 551 C C . PHE A 1 69 ? -9.009 -7.011 8.128 1.00 83.44 69 PHE A C 1
ATOM 553 O O . PHE A 1 69 ? -9.191 -5.907 8.637 1.00 83.44 69 PHE A O 1
ATOM 560 N N . THR A 1 70 ? -7.972 -7.275 7.334 1.00 87.19 70 THR A N 1
ATOM 561 C CA . THR A 1 70 ? -6.817 -6.386 7.173 1.00 87.19 70 THR A CA 1
ATOM 562 C C . THR A 1 70 ? -7.237 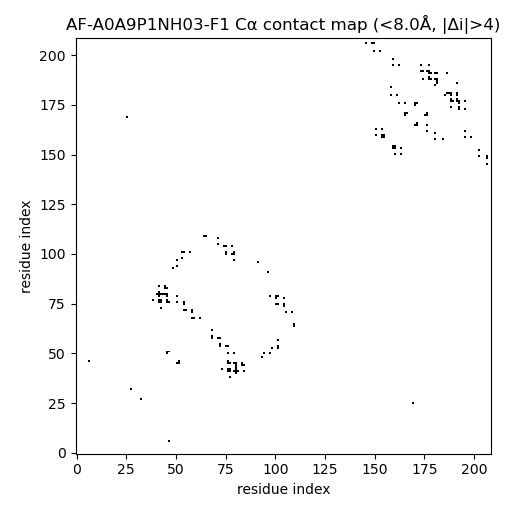-5.049 6.578 1.00 87.19 70 THR A C 1
ATOM 564 O O . THR A 1 70 ? -6.853 -3.995 7.085 1.00 87.19 70 THR A O 1
ATOM 567 N N . SER A 1 71 ? -8.078 -5.086 5.543 1.00 85.94 71 SER A N 1
ATOM 568 C CA . SER A 1 71 ? -8.610 -3.892 4.886 1.00 85.94 71 SER A CA 1
ATOM 569 C C . SER A 1 71 ? -9.409 -3.005 5.846 1.00 85.94 71 SER A C 1
ATOM 571 O O . SER A 1 71 ? -9.219 -1.787 5.873 1.00 85.94 71 SER A O 1
ATOM 573 N N . PHE A 1 72 ? -10.262 -3.605 6.683 1.00 89.12 72 PHE A N 1
ATOM 574 C CA . PHE A 1 72 ? -11.039 -2.865 7.680 1.00 89.12 72 PHE A CA 1
ATOM 575 C C . PHE A 1 72 ? -10.149 -2.254 8.772 1.00 89.12 72 PHE A C 1
ATOM 577 O O . PHE A 1 72 ? -10.297 -1.076 9.115 1.00 89.12 72 PHE A O 1
ATOM 584 N N . GLU A 1 73 ? -9.206 -3.034 9.308 1.00 90.56 73 GLU A N 1
ATOM 585 C CA . GLU A 1 73 ? -8.271 -2.562 10.329 1.00 90.56 73 GLU A CA 1
ATOM 586 C C . GLU A 1 73 ? -7.425 -1.393 9.811 1.00 90.56 73 GLU A C 1
ATOM 588 O O . GLU A 1 73 ? -7.289 -0.370 10.489 1.00 90.56 73 GLU A O 1
ATOM 593 N N . GLN A 1 74 ? -6.909 -1.502 8.585 1.00 90.38 74 GLN A N 1
ATOM 594 C CA . GLN A 1 74 ? -6.114 -0.454 7.953 1.00 90.38 74 GLN A CA 1
ATOM 595 C C . GLN A 1 74 ? -6.911 0.845 7.787 1.00 90.38 74 GLN A C 1
ATOM 597 O O . GLN A 1 74 ? -6.390 1.918 8.105 1.00 90.38 74 GLN A O 1
ATOM 602 N N . GLU A 1 75 ? -8.169 0.775 7.341 1.00 90.25 75 GLU A N 1
ATOM 603 C CA . GLU A 1 75 ? -9.021 1.963 7.220 1.00 90.25 75 GLU A CA 1
ATOM 604 C C . GLU A 1 75 ? -9.276 2.614 8.588 1.00 90.25 75 GLU A C 1
ATOM 606 O O . GLU A 1 75 ? -9.185 3.839 8.724 1.00 90.25 75 GLU A O 1
ATOM 611 N N . CYS A 1 76 ? -9.505 1.805 9.628 1.00 92.56 76 CYS A N 1
ATOM 612 C CA . CYS A 1 76 ? -9.660 2.300 10.994 1.00 92.56 76 CYS A CA 1
ATOM 613 C C . CYS A 1 76 ? -8.407 3.035 11.478 1.00 92.56 76 CYS A C 1
ATOM 615 O O . CYS A 1 76 ? -8.506 4.172 11.943 1.00 92.56 76 CYS A O 1
ATOM 617 N N . TYR A 1 77 ? -7.224 2.431 11.342 1.00 93.06 77 TYR A N 1
ATOM 618 C CA . TYR A 1 77 ? -5.977 3.056 11.782 1.00 93.06 77 TYR A CA 1
ATOM 619 C C . TYR A 1 77 ? -5.651 4.328 10.991 1.00 93.06 77 TYR A C 1
ATOM 621 O O . TYR A 1 77 ? -5.211 5.314 11.581 1.00 93.06 77 TYR A O 1
ATOM 629 N N . GLN A 1 78 ? -5.929 4.363 9.684 1.00 91.56 78 GLN A N 1
ATOM 630 C CA . GLN A 1 78 ? -5.772 5.579 8.879 1.00 91.56 78 GLN A CA 1
ATOM 631 C C . GLN A 1 78 ? -6.707 6.701 9.340 1.00 91.56 78 GLN A C 1
ATOM 633 O O . GLN A 1 78 ? -6.272 7.849 9.466 1.00 91.56 78 GLN A O 1
ATOM 638 N N . ALA A 1 79 ? -7.978 6.389 9.610 1.00 91.06 79 ALA A N 1
ATOM 639 C CA . ALA A 1 79 ? -8.954 7.363 10.089 1.00 91.06 79 ALA A CA 1
ATOM 640 C C . ALA A 1 79 ? -8.573 7.911 11.472 1.00 91.06 79 ALA A C 1
ATOM 642 O O . ALA A 1 79 ? -8.563 9.125 11.674 1.00 91.06 79 ALA A O 1
ATOM 643 N N . ILE A 1 80 ? -8.192 7.028 12.398 1.00 91.56 80 ILE A N 1
ATOM 644 C CA . ILE A 1 80 ? -7.753 7.399 13.747 1.00 91.56 80 ILE A CA 1
ATOM 645 C C . ILE A 1 80 ? -6.494 8.261 13.677 1.00 91.56 80 ILE A C 1
ATOM 647 O O . ILE A 1 80 ? -6.486 9.365 14.217 1.00 91.56 80 ILE A O 1
ATOM 651 N N . GLY A 1 81 ? -5.460 7.801 12.970 1.00 89.81 81 GLY A N 1
ATOM 652 C CA . GLY A 1 81 ? -4.203 8.528 12.827 1.00 89.81 81 GLY A CA 1
ATOM 653 C C . GLY A 1 81 ? -4.400 9.903 12.192 1.00 89.81 81 GLY A C 1
ATOM 654 O O . GLY A 1 81 ? -3.866 10.886 12.691 1.00 89.81 81 GLY A O 1
ATOM 655 N N . ARG A 1 82 ? -5.236 10.010 11.149 1.00 89.50 82 ARG A N 1
ATOM 656 C CA . ARG A 1 82 ? -5.582 11.298 10.527 1.00 89.50 82 ARG A CA 1
ATOM 657 C C . ARG A 1 82 ? -6.295 12.238 11.497 1.00 89.50 82 ARG A C 1
ATOM 659 O O . ARG A 1 82 ? -6.015 13.433 11.493 1.00 89.50 82 ARG A O 1
ATOM 666 N N . THR A 1 83 ? -7.237 11.734 12.290 1.00 87.56 83 THR A N 1
ATOM 667 C CA . THR A 1 83 ? -7.950 12.582 13.247 1.00 87.56 83 THR A CA 1
ATOM 668 C C . THR A 1 83 ? -7.015 13.034 14.363 1.00 87.56 83 THR A C 1
ATOM 670 O O . THR A 1 83 ? -7.027 14.212 14.689 1.00 87.56 83 THR A O 1
ATOM 673 N N . LEU A 1 84 ? -6.165 12.151 14.894 1.00 86.25 84 LEU A N 1
ATOM 674 C CA . LEU A 1 84 ? -5.187 12.495 15.932 1.00 86.25 84 LEU A CA 1
ATOM 675 C C . LEU A 1 84 ? -4.116 13.479 15.438 1.00 86.25 84 LEU A C 1
ATOM 677 O O . LEU A 1 84 ? -3.769 14.393 16.178 1.00 86.25 84 LEU A O 1
ATOM 681 N N . GLU A 1 85 ? -3.657 13.344 14.188 1.00 83.81 85 GLU A N 1
ATOM 682 C CA . GLU A 1 85 ? -2.744 14.291 13.520 1.00 83.81 85 GLU A CA 1
ATOM 683 C C . GLU A 1 85 ? -3.315 15.722 13.534 1.00 83.81 85 GLU A C 1
ATOM 685 O O . GLU A 1 85 ? -2.581 16.681 13.747 1.00 83.81 85 GLU A O 1
ATOM 690 N N . ASN A 1 86 ? -4.636 15.863 13.378 1.00 78.94 86 ASN A N 1
ATOM 691 C CA . ASN A 1 86 ? -5.319 17.158 13.342 1.00 78.94 86 ASN A CA 1
ATOM 692 C C . ASN A 1 86 ? -5.782 17.670 14.721 1.00 78.94 86 ASN A C 1
ATOM 694 O O . ASN A 1 86 ? -6.165 18.832 14.831 1.00 78.94 86 ASN A O 1
ATOM 698 N N . LEU A 1 87 ? -5.824 16.817 15.753 1.00 72.62 87 LEU A N 1
ATOM 699 C CA . LEU A 1 87 ? -6.441 17.121 17.055 1.00 72.62 87 LEU A CA 1
ATOM 700 C C . LEU A 1 87 ? -5.443 17.222 18.215 1.00 72.62 87 LEU A C 1
ATOM 702 O O . LEU A 1 87 ? -5.878 17.134 19.363 1.00 72.62 87 LEU A O 1
ATOM 706 N N . ALA A 1 88 ? -4.149 17.403 17.933 1.00 57.97 88 ALA A N 1
ATOM 707 C CA . ALA A 1 88 ? -3.053 17.323 18.906 1.00 57.97 88 ALA A CA 1
ATOM 708 C C . ALA A 1 88 ? -3.267 18.101 20.230 1.00 57.97 88 ALA A C 1
ATOM 710 O O . ALA A 1 88 ? -2.665 17.728 21.232 1.00 57.97 88 ALA A O 1
ATOM 711 N N . GLU A 1 89 ? -4.168 19.093 20.278 1.00 56.38 89 GLU A N 1
ATOM 712 C CA . GLU A 1 89 ? -4.432 19.931 21.461 1.00 56.38 89 GLU A CA 1
ATOM 713 C C . GLU A 1 89 ? -5.882 19.939 21.986 1.00 56.38 89 GLU A C 1
ATOM 715 O O . GLU A 1 89 ? -6.176 20.596 22.983 1.00 56.38 89 GLU A O 1
ATOM 720 N N . ASN A 1 90 ? -6.823 19.212 21.379 1.00 55.47 90 ASN A N 1
ATOM 721 C CA . ASN A 1 90 ? -8.217 19.280 21.831 1.00 55.47 90 ASN A CA 1
ATOM 722 C C . ASN A 1 90 ? -8.456 18.352 23.030 1.00 55.47 90 ASN A C 1
ATOM 724 O O . ASN A 1 90 ? -8.383 17.132 22.895 1.00 55.47 90 ASN A O 1
ATOM 728 N N . GLY A 1 91 ? -8.820 18.932 24.181 1.00 56.25 91 GLY A N 1
ATOM 729 C CA . GLY A 1 91 ? -9.086 18.274 25.475 1.00 56.25 91 GLY A CA 1
ATOM 730 C C . GLY A 1 91 ? -10.259 17.279 25.526 1.00 56.25 91 GLY A C 1
ATOM 731 O O . GLY A 1 91 ? -10.861 17.085 26.578 1.00 56.25 91 GLY A O 1
ATOM 732 N N . ARG A 1 92 ? -10.617 16.645 24.402 1.00 65.00 92 ARG A N 1
ATOM 733 C CA . ARG A 1 92 ? -11.559 15.521 24.359 1.00 65.00 92 ARG A CA 1
ATOM 734 C C . ARG A 1 92 ? -10.876 14.242 24.832 1.00 65.00 92 ARG A C 1
ATOM 736 O O . ARG A 1 92 ? -9.715 13.981 24.521 1.00 65.00 92 ARG A O 1
ATOM 743 N N . GLU A 1 93 ? -11.634 13.392 25.517 1.00 76.00 93 GLU A N 1
ATOM 744 C CA . GLU A 1 93 ? -11.153 12.080 25.942 1.00 76.00 93 GLU A CA 1
ATOM 745 C C . GLU A 1 93 ? -10.799 11.211 24.719 1.00 76.00 93 GLU A C 1
ATOM 747 O O . GLU A 1 93 ? -11.663 10.822 23.925 1.00 76.00 93 GLU A O 1
ATOM 752 N N . LYS A 1 94 ? -9.506 10.890 24.571 1.00 78.88 94 LYS A N 1
ATOM 753 C CA . LYS A 1 94 ? -8.947 10.154 23.421 1.00 78.88 94 LYS A CA 1
ATOM 754 C C . LYS A 1 94 ? -9.670 8.828 23.158 1.00 78.88 94 LYS A C 1
ATOM 756 O O . LYS A 1 94 ? -9.914 8.467 22.010 1.00 78.88 94 LYS A O 1
ATOM 761 N N . LYS A 1 95 ? -10.075 8.129 24.221 1.00 83.50 95 LYS A N 1
ATOM 762 C CA . LYS A 1 95 ? -10.785 6.845 24.147 1.00 83.50 95 LYS A CA 1
ATOM 763 C C . LYS A 1 95 ? -12.161 6.969 23.489 1.00 83.50 95 LYS A C 1
ATOM 765 O O . LYS A 1 95 ? -12.474 6.194 22.585 1.00 83.50 95 LYS A O 1
ATOM 770 N N . ALA A 1 96 ? -12.967 7.942 23.913 1.00 85.00 96 ALA A N 1
ATOM 771 C CA . ALA A 1 96 ? -14.297 8.173 23.352 1.00 85.00 96 ALA A CA 1
ATOM 772 C C . ALA A 1 96 ? -14.214 8.552 21.864 1.00 85.00 96 ALA A C 1
ATOM 774 O O . ALA A 1 96 ? -15.006 8.076 21.049 1.00 85.00 96 ALA A O 1
ATOM 775 N N . LEU A 1 97 ? -13.203 9.348 21.500 1.00 87.19 97 LEU A N 1
ATOM 776 C CA . LEU A 1 97 ? -12.930 9.710 20.112 1.00 87.19 97 LEU A CA 1
ATOM 777 C C . LEU A 1 97 ? -12.589 8.483 19.256 1.00 87.19 97 LEU A C 1
ATOM 779 O O . LEU A 1 97 ? -13.203 8.291 18.209 1.00 87.19 97 LEU A O 1
ATOM 783 N N . ILE A 1 98 ? -11.665 7.632 19.710 1.00 89.44 98 ILE A N 1
ATOM 784 C CA . ILE A 1 98 ? -11.277 6.402 19.000 1.00 89.44 98 ILE A CA 1
ATOM 785 C C . ILE A 1 98 ? -12.494 5.501 18.773 1.00 89.44 98 ILE A C 1
ATOM 787 O O . ILE A 1 98 ? -12.750 5.077 17.648 1.00 89.44 98 ILE A O 1
ATOM 791 N N . GLN A 1 99 ? -13.291 5.246 19.813 1.00 90.44 99 GLN A N 1
ATOM 792 C CA . GLN A 1 99 ? -14.474 4.388 19.697 1.00 90.44 99 GLN A CA 1
ATOM 793 C C . GLN A 1 99 ? -15.520 4.955 18.736 1.00 90.44 99 GLN A C 1
ATOM 795 O O . GLN A 1 99 ? -16.136 4.202 17.980 1.00 90.44 99 GLN A O 1
ATOM 800 N N . ARG A 1 100 ? -15.713 6.278 18.740 1.00 91.38 100 ARG A N 1
ATOM 801 C CA . ARG A 1 100 ? -16.592 6.952 17.785 1.00 91.38 100 ARG A CA 1
ATOM 802 C C . ARG A 1 100 ? -16.103 6.757 16.349 1.00 91.38 100 ARG A C 1
ATOM 804 O O . ARG A 1 100 ? -16.901 6.359 15.506 1.00 91.38 100 ARG A O 1
ATOM 811 N N . ILE A 1 101 ? -14.812 6.981 16.093 1.00 92.19 101 ILE A N 1
ATOM 812 C CA . ILE A 1 101 ? -14.218 6.813 14.759 1.00 92.19 101 ILE A CA 1
ATOM 813 C C . ILE A 1 101 ? -14.420 5.379 14.267 1.00 92.19 101 ILE A C 1
ATOM 815 O O . ILE A 1 101 ? -14.882 5.185 13.150 1.00 92.19 101 ILE A O 1
ATOM 819 N N . ILE A 1 102 ? -14.164 4.373 15.108 1.00 92.94 102 ILE A N 1
ATOM 820 C CA . ILE A 1 102 ? -14.339 2.965 14.723 1.00 92.94 102 ILE A CA 1
ATOM 821 C C . ILE A 1 102 ? -15.795 2.669 14.330 1.00 92.94 102 ILE A C 1
ATOM 823 O O . ILE A 1 102 ? -16.036 2.001 13.325 1.00 92.94 102 ILE A O 1
ATOM 827 N N . ARG A 1 103 ? -16.780 3.193 15.073 1.00 92.75 103 ARG A N 1
ATOM 828 C CA . ARG A 1 103 ? -18.207 3.022 14.738 1.00 92.75 103 ARG A CA 1
ATOM 829 C C . ARG A 1 103 ? -18.570 3.670 13.401 1.00 92.75 103 ARG A C 1
ATOM 831 O O . ARG A 1 103 ? -19.271 3.052 12.602 1.00 92.75 103 ARG A O 1
ATOM 838 N N . GLU A 1 104 ? -18.096 4.890 13.159 1.00 92.56 104 GLU A N 1
ATOM 839 C CA . GLU A 1 104 ? -18.329 5.615 11.903 1.00 92.56 104 GLU A CA 1
ATOM 840 C C . GLU A 1 104 ? -17.681 4.889 10.713 1.00 92.56 104 GLU A C 1
ATOM 842 O O . GLU A 1 104 ? -18.342 4.665 9.694 1.00 92.56 104 GLU A O 1
ATOM 847 N N . THR A 1 105 ? -16.425 4.453 10.862 1.00 92.19 105 THR A N 1
ATOM 848 C CA . THR A 1 105 ? -15.702 3.680 9.843 1.00 92.19 105 THR A CA 1
ATOM 849 C C . THR A 1 105 ? -16.406 2.361 9.556 1.00 92.19 105 THR A C 1
ATOM 851 O O . THR A 1 105 ? -16.653 2.055 8.396 1.00 92.19 105 THR A O 1
ATOM 854 N N . ARG A 1 106 ? -16.832 1.615 10.584 1.00 90.44 106 ARG A N 1
ATOM 855 C CA . ARG A 1 106 ? -17.608 0.376 10.413 1.00 90.44 106 ARG A CA 1
ATOM 856 C C . ARG A 1 106 ? -18.874 0.605 9.596 1.00 90.44 106 ARG A C 1
ATOM 858 O O . ARG A 1 106 ? -19.144 -0.159 8.672 1.00 90.44 106 ARG A O 1
ATOM 865 N N . HIS A 1 107 ? -19.664 1.621 9.941 1.00 89.44 107 HIS A N 1
ATOM 866 C CA . HIS A 1 107 ? -20.912 1.896 9.231 1.00 89.44 107 HIS A CA 1
ATOM 867 C C . HIS A 1 107 ? -20.652 2.173 7.746 1.00 89.44 107 HIS A C 1
ATOM 869 O O . HIS A 1 107 ? -21.322 1.603 6.887 1.00 89.44 107 HIS A O 1
ATOM 875 N N . ARG A 1 108 ? -19.635 2.988 7.446 1.00 88.69 108 ARG A N 1
ATOM 876 C CA . ARG A 1 108 ? -19.222 3.281 6.071 1.00 88.69 108 ARG A CA 1
ATOM 877 C C . ARG A 1 108 ? -18.718 2.037 5.341 1.00 88.69 108 ARG A C 1
ATOM 879 O O . ARG A 1 108 ? -19.163 1.786 4.227 1.00 88.69 108 ARG A O 1
ATOM 886 N N . PHE A 1 109 ? -17.839 1.262 5.971 1.00 87.75 109 PHE A N 1
ATOM 887 C CA . PHE A 1 109 ? -17.224 0.071 5.386 1.00 87.75 109 PHE A CA 1
ATOM 888 C C . PHE A 1 109 ? -18.283 -0.956 4.973 1.00 87.75 109 PHE A C 1
ATOM 890 O O . PHE A 1 109 ? -18.304 -1.425 3.839 1.00 87.75 109 PHE A O 1
ATOM 897 N N . VAL A 1 110 ? -19.228 -1.249 5.872 1.00 84.75 110 VAL A N 1
ATOM 898 C CA . VAL A 1 110 ? -20.317 -2.198 5.600 1.00 84.75 110 VAL A CA 1
ATOM 899 C C . VAL A 1 110 ? -21.307 -1.639 4.571 1.00 84.75 110 VAL A C 1
ATOM 901 O O . VAL A 1 110 ? -21.755 -2.382 3.699 1.00 84.75 110 VAL A O 1
ATOM 904 N N . LYS A 1 111 ? -21.642 -0.340 4.631 1.00 84.06 111 LYS A N 1
ATOM 905 C CA . LYS A 1 111 ? -22.564 0.297 3.675 1.00 84.06 111 LYS A CA 1
ATOM 906 C C . LYS A 1 111 ? -22.009 0.286 2.250 1.00 84.06 111 LYS A C 1
ATOM 908 O O . LYS A 1 111 ? -22.713 -0.131 1.338 1.00 84.06 111 LYS A O 1
ATOM 913 N N . ASN A 1 112 ? -20.754 0.699 2.075 1.00 78.44 112 ASN A N 1
ATOM 914 C CA . ASN A 1 112 ? -20.094 0.729 0.768 1.00 78.44 112 ASN A CA 1
ATOM 915 C C . ASN A 1 112 ? -19.905 -0.679 0.182 1.00 78.44 112 ASN A C 1
ATOM 917 O O . ASN A 1 112 ? -19.813 -0.831 -1.035 1.00 78.44 112 ASN A O 1
ATOM 921 N N . ARG A 1 113 ? -19.855 -1.714 1.033 1.00 69.31 113 ARG A N 1
ATOM 922 C CA . ARG A 1 113 ? -19.829 -3.107 0.583 1.00 69.31 113 ARG A CA 1
ATOM 923 C C . ARG A 1 113 ? -21.171 -3.550 0.000 1.00 69.31 113 ARG A C 1
ATOM 925 O O . ARG A 1 113 ? -21.174 -4.106 -1.090 1.00 69.31 113 ARG A O 1
ATOM 932 N N . ARG A 1 114 ? -22.293 -3.305 0.694 1.00 61.00 114 ARG A N 1
ATOM 933 C CA . ARG A 1 114 ? -23.629 -3.728 0.216 1.00 61.00 114 ARG A CA 1
ATOM 934 C C . ARG A 1 114 ? -23.910 -3.224 -1.198 1.00 61.00 114 ARG A C 1
ATOM 936 O O . ARG A 1 114 ? -24.267 -4.016 -2.055 1.00 61.00 114 ARG A O 1
ATOM 943 N N . SER A 1 115 ? -23.588 -1.959 -1.466 1.00 58.62 115 SER A N 1
ATOM 944 C CA . SER A 1 115 ? -23.742 -1.381 -2.803 1.00 58.62 115 SER A CA 1
ATOM 945 C C . SER A 1 115 ? -22.847 -2.015 -3.871 1.00 58.62 115 SER A C 1
ATOM 947 O O . SER A 1 115 ? -23.148 -1.876 -5.043 1.00 58.62 115 SER A O 1
ATOM 949 N N . ARG A 1 116 ? -21.726 -2.659 -3.515 1.00 55.97 116 ARG A N 1
ATOM 950 C CA . ARG A 1 116 ? -20.807 -3.276 -4.489 1.00 55.97 116 ARG A CA 1
ATOM 951 C C . ARG A 1 116 ? -21.168 -4.731 -4.788 1.00 55.97 116 ARG A C 1
ATOM 953 O O . ARG A 1 116 ? -21.045 -5.146 -5.935 1.00 55.97 116 ARG A O 1
ATOM 960 N N . ASP A 1 117 ? -21.610 -5.477 -3.776 1.00 55.47 117 ASP A N 1
ATOM 961 C CA . ASP A 1 117 ? -22.011 -6.882 -3.931 1.00 55.47 117 ASP A CA 1
ATOM 962 C C . ASP A 1 117 ? -23.377 -7.009 -4.639 1.00 55.47 117 ASP A C 1
ATOM 964 O O . ASP A 1 117 ? -23.561 -7.936 -5.420 1.00 55.47 117 ASP A O 1
ATOM 968 N N . GLU A 1 118 ? -24.303 -6.058 -4.446 1.00 53.53 118 GLU A N 1
ATOM 969 C CA . GLU A 1 118 ? -25.580 -6.001 -5.188 1.00 53.53 118 GLU A CA 1
ATOM 970 C C . GLU A 1 118 ? -25.347 -5.794 -6.700 1.00 53.53 118 GLU A C 1
ATOM 972 O O . GLU A 1 118 ? -25.894 -6.533 -7.515 1.00 53.53 118 GLU A O 1
ATOM 977 N N . ILE A 1 119 ? -24.425 -4.897 -7.074 1.00 52.81 119 ILE A N 1
ATOM 978 C CA . ILE A 1 119 ? -24.040 -4.658 -8.479 1.00 52.81 119 ILE A CA 1
ATOM 979 C C . ILE A 1 119 ? -23.378 -5.899 -9.105 1.00 52.81 119 ILE A C 1
ATOM 981 O O . ILE A 1 119 ? -23.533 -6.156 -10.296 1.00 52.81 119 ILE A O 1
ATOM 985 N N . ALA A 1 120 ? -22.635 -6.686 -8.319 1.00 53.09 120 ALA A N 1
ATOM 986 C CA . ALA A 1 120 ? -21.895 -7.839 -8.830 1.00 53.09 120 ALA A CA 1
ATOM 987 C C . ALA A 1 120 ? -22.794 -9.022 -9.229 1.00 53.09 120 ALA A C 1
ATOM 989 O O . ALA A 1 120 ? -22.398 -9.800 -10.089 1.00 53.09 120 ALA A O 1
ATOM 990 N N . ILE A 1 121 ? -23.979 -9.173 -8.626 1.00 51.22 121 ILE A N 1
ATOM 991 C CA . ILE A 1 121 ? -24.907 -10.270 -8.957 1.00 51.22 121 ILE A CA 1
ATOM 992 C C . ILE A 1 121 ? -25.772 -9.902 -10.169 1.00 51.22 121 ILE A C 1
ATOM 994 O O . ILE A 1 121 ? -25.996 -10.746 -11.035 1.00 51.22 121 ILE A O 1
ATOM 998 N N . GLU A 1 122 ? -26.213 -8.647 -10.271 1.00 50.22 122 GLU A N 1
ATOM 999 C CA . GLU A 1 122 ? -26.996 -8.168 -11.419 1.00 50.22 122 GLU A CA 1
ATOM 1000 C C . GLU A 1 122 ? -26.150 -8.132 -12.705 1.00 50.22 122 GLU A C 1
ATOM 1002 O O . GLU A 1 122 ? -26.604 -8.584 -13.754 1.00 50.22 122 GLU A O 1
ATOM 1007 N N . ALA A 1 123 ? -24.870 -7.748 -12.611 1.00 51.56 123 ALA A N 1
ATOM 1008 C CA . ALA A 1 123 ? -23.953 -7.720 -13.755 1.00 51.56 123 ALA A CA 1
ATOM 1009 C C . ALA A 1 123 ? -23.602 -9.105 -14.339 1.00 51.56 123 ALA A C 1
ATOM 1011 O O . ALA A 1 123 ? -23.097 -9.180 -15.455 1.00 51.56 123 ALA A O 1
ATOM 1012 N N . ILE A 1 124 ? -23.847 -10.202 -13.611 1.00 53.38 124 ILE A N 1
ATOM 1013 C CA . ILE A 1 124 ? -23.614 -11.569 -14.113 1.00 53.38 124 ILE A CA 1
ATOM 1014 C C . ILE A 1 124 ? -24.800 -12.063 -14.959 1.00 53.38 124 ILE A C 1
ATOM 1016 O O . ILE A 1 124 ? -24.624 -12.943 -15.800 1.00 53.38 124 ILE A O 1
ATOM 1020 N N . ASN A 1 125 ? -25.997 -11.503 -14.763 1.00 53.88 125 ASN A N 1
ATOM 1021 C CA . ASN A 1 125 ? -27.223 -12.044 -15.348 1.00 53.88 125 ASN A CA 1
ATOM 1022 C C . ASN A 1 125 ? -27.707 -11.321 -16.611 1.00 53.88 125 ASN A C 1
ATOM 1024 O O . ASN A 1 125 ? -28.512 -11.907 -17.332 1.00 53.88 125 ASN A O 1
ATOM 1028 N N . GLU A 1 126 ? -27.262 -10.092 -16.896 1.00 54.31 126 GLU A N 1
ATOM 1029 C CA . GLU A 1 126 ? -27.893 -9.300 -17.967 1.00 54.31 126 GLU A CA 1
ATOM 1030 C C . GLU A 1 126 ? -27.237 -9.381 -19.347 1.00 54.31 126 GLU A C 1
ATOM 1032 O O . GLU A 1 126 ? -27.950 -9.225 -20.329 1.00 54.31 126 GLU A O 1
ATOM 1037 N N . GLU A 1 127 ? -25.962 -9.735 -19.494 1.00 50.00 127 GLU A N 1
ATOM 1038 C CA . GLU A 1 127 ? -25.362 -9.882 -20.826 1.00 50.00 127 GLU A CA 1
ATOM 1039 C C . GLU A 1 127 ? -24.231 -10.906 -20.770 1.00 50.00 127 GLU A C 1
ATOM 1041 O O . GLU A 1 127 ? -23.127 -10.623 -20.309 1.00 50.00 127 GLU A O 1
ATOM 1046 N N . GLY A 1 128 ? -24.517 -12.121 -21.246 1.00 53.41 128 GLY A N 1
ATOM 1047 C CA . GLY A 1 128 ? -23.533 -13.175 -21.473 1.00 53.41 128 GLY A CA 1
ATOM 1048 C C . GLY A 1 128 ? -22.531 -12.775 -22.553 1.00 53.41 128 GLY A C 1
ATOM 1049 O O . GLY A 1 128 ? -22.536 -13.324 -23.651 1.00 53.41 128 GLY A O 1
ATOM 1050 N N . THR A 1 129 ? -21.657 -11.822 -22.249 1.00 54.00 129 THR A N 1
ATOM 1051 C CA . THR A 1 129 ? -20.397 -11.663 -22.960 1.00 54.00 129 THR A CA 1
ATOM 1052 C C . THR A 1 129 ? -19.505 -12.790 -22.476 1.00 54.00 129 THR A C 1
ATOM 1054 O O . THR A 1 129 ? -18.926 -12.744 -21.392 1.00 54.00 129 THR A O 1
ATOM 1057 N N . VAL A 1 130 ? -19.461 -13.862 -23.267 1.00 59.41 130 VAL A N 1
ATOM 1058 C CA . VAL A 1 130 ? -18.442 -14.900 -23.133 1.00 59.41 130 VAL A CA 1
ATOM 1059 C C . VAL A 1 130 ? -17.103 -14.176 -23.144 1.00 59.41 130 VAL A C 1
ATOM 1061 O O . VAL A 1 130 ? -16.722 -13.574 -24.145 1.00 59.41 130 VAL A O 1
ATOM 1064 N N . TRP A 1 131 ? -16.432 -14.156 -21.997 1.00 59.78 131 TRP A N 1
ATOM 1065 C CA . TRP A 1 131 ? -15.076 -13.650 -21.923 1.00 59.78 131 TRP A CA 1
ATOM 1066 C C . TRP A 1 131 ? -14.201 -14.629 -22.704 1.00 59.78 131 TRP A C 1
ATOM 1068 O O . TRP A 1 131 ? -13.884 -15.714 -22.216 1.00 59.78 131 TRP A O 1
ATOM 1078 N N . GLU A 1 132 ? -13.871 -14.279 -23.942 1.00 64.56 132 GLU A N 1
ATOM 1079 C CA . GLU A 1 132 ? -12.806 -14.941 -24.678 1.00 64.56 132 GLU A CA 1
ATOM 1080 C C . GLU A 1 132 ? -11.482 -14.285 -24.261 1.00 64.56 132 GLU A C 1
ATOM 1082 O O . GLU A 1 132 ? -11.356 -13.058 -24.338 1.00 64.56 132 GLU A O 1
ATOM 1087 N N . PRO A 1 133 ? -10.500 -15.060 -23.769 1.00 65.56 133 PRO A N 1
ATOM 1088 C CA . PRO A 1 133 ? -9.169 -14.530 -23.541 1.00 65.56 133 PRO A CA 1
ATOM 1089 C C . PRO A 1 133 ? -8.633 -13.982 -24.861 1.00 65.56 133 PRO A C 1
ATOM 1091 O O . PRO A 1 133 ? -8.630 -14.686 -25.868 1.00 65.56 133 PRO A O 1
ATOM 1094 N N . GLU A 1 134 ? -8.162 -12.738 -24.842 1.00 64.31 134 GLU A N 1
ATOM 1095 C CA . GLU A 1 134 ? -7.449 -12.151 -25.972 1.00 64.31 134 GLU A CA 1
ATOM 1096 C C . GLU A 1 134 ? -6.286 -13.081 -26.357 1.00 64.31 134 GLU A C 1
ATOM 1098 O O . GLU A 1 134 ? -5.489 -13.473 -25.495 1.00 64.31 134 GLU A O 1
ATOM 1103 N N . ASP A 1 135 ? -6.218 -13.492 -27.628 1.00 56.69 135 ASP A N 1
ATOM 1104 C CA . ASP A 1 135 ? -5.181 -14.398 -28.127 1.00 56.69 135 ASP A CA 1
ATOM 1105 C C . ASP A 1 135 ? -3.824 -13.681 -28.143 1.00 56.69 135 ASP A C 1
ATOM 1107 O O . ASP A 1 135 ? -3.384 -13.074 -29.121 1.00 56.69 135 ASP A O 1
ATOM 1111 N N . THR A 1 136 ? -3.164 -13.710 -26.989 1.00 58.53 136 THR A N 1
ATOM 1112 C CA . THR A 1 136 ? -1.866 -13.070 -26.757 1.00 58.53 136 THR A CA 1
ATOM 1113 C C . THR A 1 136 ? -0.720 -13.719 -27.534 1.00 58.53 136 THR A C 1
ATOM 1115 O O . THR A 1 136 ? 0.363 -13.135 -27.574 1.00 58.53 136 THR A O 1
ATOM 1118 N N . LEU A 1 137 ? -0.913 -14.879 -28.177 1.00 55.84 137 LEU A N 1
ATOM 1119 C CA . LEU A 1 137 ? 0.169 -15.571 -28.884 1.00 55.84 137 LEU A CA 1
ATOM 1120 C C . LEU A 1 137 ? 0.629 -14.796 -30.124 1.00 55.84 137 LEU A C 1
ATOM 1122 O O . LEU A 1 137 ? 1.833 -14.628 -30.313 1.00 55.84 137 LEU A O 1
ATOM 1126 N N . ALA A 1 138 ? -0.304 -14.209 -30.880 1.00 56.25 138 ALA A N 1
ATOM 1127 C CA . ALA A 1 138 ? 0.023 -13.363 -32.031 1.00 56.25 138 ALA A CA 1
ATOM 1128 C C . ALA A 1 138 ? 0.828 -12.105 -31.633 1.00 56.25 138 ALA A C 1
ATOM 1130 O O . ALA A 1 138 ? 1.718 -11.671 -32.357 1.00 56.25 138 ALA A O 1
ATOM 1131 N N . SER A 1 139 ? 0.581 -11.541 -30.443 1.00 58.16 139 SER A N 1
ATOM 1132 C CA . SER A 1 139 ? 1.310 -10.361 -29.943 1.00 58.16 139 SER A CA 1
ATOM 1133 C C . SER A 1 139 ? 2.717 -10.691 -29.427 1.00 58.16 139 SER A C 1
ATOM 1135 O O . SER A 1 139 ? 3.615 -9.843 -29.460 1.00 58.16 139 SER A O 1
ATOM 1137 N N . VAL A 1 140 ? 2.929 -11.915 -28.936 1.00 58.25 140 VAL A N 1
ATOM 1138 C CA . VAL A 1 140 ? 4.220 -12.335 -28.378 1.00 58.25 140 VAL A CA 1
ATOM 1139 C C . VAL A 1 140 ? 5.245 -12.571 -29.483 1.00 58.25 140 VAL A C 1
ATOM 1141 O O . VAL A 1 140 ? 6.392 -12.165 -29.309 1.00 58.25 140 VAL A O 1
ATOM 1144 N N . GLU A 1 141 ? 4.852 -13.157 -30.616 1.00 61.09 141 GLU A N 1
ATOM 1145 C CA . GLU A 1 141 ? 5.761 -13.416 -31.743 1.00 61.09 141 GLU A CA 1
ATOM 1146 C C . GLU A 1 141 ? 6.348 -12.113 -32.306 1.00 61.09 141 GLU A C 1
ATOM 1148 O O . GLU A 1 141 ? 7.571 -11.960 -32.370 1.00 61.09 141 GLU A O 1
ATOM 1153 N N . ASP A 1 142 ? 5.502 -11.117 -32.574 1.00 62.44 142 ASP A N 1
ATOM 1154 C CA . ASP A 1 142 ? 5.942 -9.800 -33.045 1.00 62.44 142 ASP A CA 1
ATOM 1155 C C . ASP A 1 142 ? 6.833 -9.087 -32.016 1.00 62.44 142 ASP A C 1
ATOM 1157 O O . ASP A 1 142 ? 7.870 -8.506 -32.352 1.00 62.44 142 ASP A O 1
ATOM 1161 N N . ALA A 1 143 ? 6.487 -9.165 -30.727 1.00 65.31 143 ALA A N 1
ATOM 1162 C CA . ALA A 1 143 ? 7.286 -8.562 -29.663 1.00 65.31 143 ALA A CA 1
ATOM 1163 C C . ALA A 1 143 ? 8.654 -9.244 -29.479 1.00 65.31 143 ALA A C 1
ATOM 1165 O O . ALA A 1 143 ? 9.626 -8.577 -29.103 1.00 65.31 143 ALA A O 1
ATOM 1166 N N . VAL A 1 144 ? 8.747 -10.555 -29.721 1.00 68.19 144 VAL A N 1
ATOM 1167 C CA . VAL A 1 144 ? 10.009 -11.309 -29.695 1.00 68.19 144 VAL A CA 1
ATOM 1168 C C . VAL A 1 144 ? 10.876 -10.911 -30.887 1.00 68.19 144 VAL A C 1
ATOM 1170 O O . VAL A 1 144 ? 12.027 -10.523 -30.678 1.00 68.19 144 VAL A O 1
ATOM 1173 N N . LEU A 1 145 ? 10.313 -10.864 -32.097 1.00 71.19 145 LEU A N 1
ATOM 1174 C CA . LEU A 1 145 ? 11.029 -10.440 -33.305 1.00 71.19 145 LEU A CA 1
ATOM 1175 C C . LEU A 1 145 ? 11.572 -9.006 -33.189 1.00 71.19 145 LEU A C 1
ATOM 1177 O O . LEU A 1 145 ? 12.713 -8.732 -33.569 1.00 71.19 145 LEU A O 1
ATOM 1181 N N . LEU A 1 146 ? 10.800 -8.081 -32.609 1.00 74.50 146 LEU A N 1
ATOM 1182 C CA . LEU A 1 146 ? 11.254 -6.707 -32.362 1.00 74.50 146 LEU A CA 1
ATOM 1183 C C . LEU A 1 146 ? 12.425 -6.659 -31.366 1.00 74.50 146 LEU A C 1
ATOM 1185 O O . LEU A 1 146 ? 13.376 -5.902 -31.570 1.00 74.50 146 LEU A O 1
ATOM 1189 N N . LYS A 1 147 ? 12.397 -7.474 -30.302 1.00 71.31 147 LYS A N 1
ATOM 1190 C CA . LYS A 1 147 ? 13.502 -7.555 -29.329 1.00 71.31 147 LYS A CA 1
ATOM 1191 C C . LYS A 1 147 ? 14.768 -8.132 -29.954 1.00 71.31 147 LYS A C 1
ATOM 1193 O O . LYS A 1 147 ? 15.851 -7.617 -29.682 1.00 71.31 147 LYS A O 1
ATOM 1198 N N . GLU A 1 148 ? 14.636 -9.147 -30.801 1.00 75.56 148 GLU A N 1
ATOM 1199 C CA . GLU A 1 148 ? 15.759 -9.747 -31.524 1.00 75.56 148 GLU A CA 1
ATOM 1200 C C . GLU A 1 148 ? 16.380 -8.762 -32.519 1.00 75.56 148 GLU A C 1
ATOM 1202 O O . GLU A 1 148 ? 17.591 -8.539 -32.477 1.00 75.56 148 GLU A O 1
ATOM 1207 N N . LYS A 1 149 ? 15.565 -8.072 -33.332 1.00 77.94 149 LYS A N 1
ATOM 1208 C CA . LYS A 1 149 ? 16.042 -7.014 -34.242 1.00 77.94 149 LYS A CA 1
ATOM 1209 C C . LYS A 1 149 ? 16.802 -5.919 -33.492 1.00 77.94 149 LYS A C 1
ATOM 1211 O O . LYS A 1 149 ? 17.897 -5.530 -33.892 1.00 77.94 149 LYS A O 1
ATOM 1216 N N . VAL A 1 150 ? 16.261 -5.438 -32.373 1.00 74.94 150 VAL A N 1
ATOM 1217 C CA . VAL A 1 150 ? 16.916 -4.403 -31.560 1.00 74.94 150 VAL A CA 1
ATOM 1218 C C . VAL A 1 150 ? 18.215 -4.911 -30.924 1.00 74.94 150 VAL A C 1
ATOM 1220 O O . VAL A 1 150 ? 19.199 -4.171 -30.881 1.00 74.94 150 VAL A O 1
ATOM 1223 N N . ALA A 1 151 ? 18.255 -6.166 -30.471 1.00 77.06 151 ALA A N 1
ATOM 1224 C CA . ALA A 1 151 ? 19.469 -6.781 -29.940 1.00 77.06 151 ALA A CA 1
ATOM 1225 C C . ALA A 1 151 ? 20.570 -6.902 -31.009 1.00 77.06 151 ALA A C 1
ATOM 1227 O O . ALA A 1 151 ? 21.732 -6.608 -30.714 1.00 77.06 151 ALA A O 1
ATOM 1228 N N . LEU A 1 152 ? 20.207 -7.240 -32.251 1.00 81.75 152 LEU A N 1
ATOM 1229 C CA . LEU A 1 152 ? 21.130 -7.273 -33.391 1.00 81.75 152 LEU A CA 1
ATOM 1230 C C . LEU A 1 152 ? 21.694 -5.880 -33.710 1.00 81.75 152 LEU A C 1
ATOM 1232 O O . LEU A 1 152 ? 22.902 -5.726 -33.866 1.00 81.75 152 LEU A O 1
ATOM 1236 N N . LEU A 1 153 ? 20.866 -4.828 -33.688 1.00 80.62 153 LEU A N 1
ATOM 1237 C CA . LEU A 1 153 ? 21.313 -3.440 -33.917 1.00 80.62 153 LEU A CA 1
ATOM 1238 C C . LEU A 1 153 ? 22.330 -2.925 -32.878 1.00 80.62 153 LEU A C 1
ATOM 1240 O O . LEU A 1 153 ? 23.026 -1.928 -33.115 1.00 80.62 153 LEU A O 1
ATOM 1244 N N . ALA A 1 154 ? 22.406 -3.576 -31.718 1.00 83.56 154 ALA A N 1
ATOM 1245 C CA . ALA A 1 154 ? 23.351 -3.271 -30.652 1.00 83.56 154 ALA A CA 1
ATOM 1246 C C . ALA A 1 154 ? 24.513 -4.270 -30.550 1.00 83.56 154 ALA A C 1
ATOM 1248 O O . ALA A 1 154 ? 25.387 -4.080 -29.704 1.00 83.56 154 ALA A O 1
ATOM 1249 N N . GLN A 1 155 ? 24.549 -5.324 -31.371 1.00 79.94 155 GLN A N 1
ATOM 1250 C CA . GLN A 1 155 ? 25.474 -6.449 -31.207 1.00 79.94 155 GLN A CA 1
ATOM 1251 C C . GLN A 1 155 ? 26.954 -6.034 -31.239 1.00 79.94 155 GLN A C 1
ATOM 1253 O O . GLN A 1 155 ? 27.747 -6.579 -30.468 1.00 79.94 155 GLN A O 1
ATOM 1258 N N . AS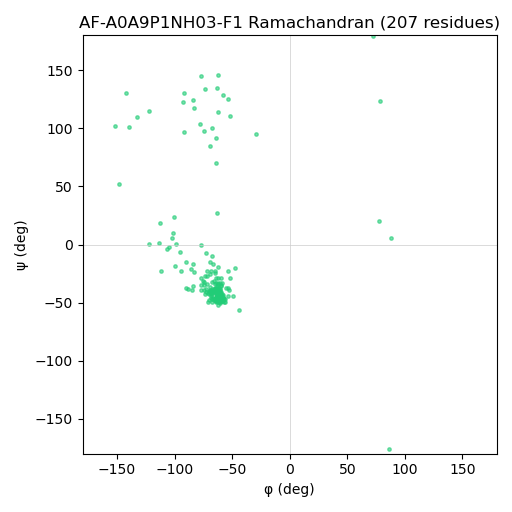P A 1 156 ? 27.296 -5.014 -32.023 1.00 83.00 156 ASP A N 1
ATOM 1259 C CA . ASP A 1 156 ? 28.684 -4.583 -32.231 1.00 83.00 156 ASP A CA 1
ATOM 1260 C C . ASP A 1 156 ? 29.105 -3.372 -31.380 1.00 83.00 156 ASP A C 1
ATOM 1262 O O . ASP A 1 156 ? 30.241 -2.913 -31.469 1.00 83.00 156 ASP A O 1
ATOM 1266 N N . ASP A 1 157 ? 28.215 -2.832 -30.538 1.00 86.50 157 ASP A N 1
ATOM 1267 C CA . ASP A 1 157 ? 28.494 -1.629 -29.745 1.00 86.50 157 ASP A CA 1
ATOM 1268 C C . ASP A 1 157 ? 28.084 -1.816 -28.279 1.00 86.50 157 ASP A C 1
ATOM 1270 O O . ASP A 1 157 ? 26.902 -1.841 -27.920 1.00 86.50 157 ASP A O 1
ATOM 1274 N N . GLU A 1 158 ? 29.082 -1.900 -27.399 1.00 85.94 158 GLU A N 1
ATOM 1275 C CA . GLU A 1 158 ? 28.885 -2.080 -25.958 1.00 85.94 158 GLU A CA 1
ATOM 1276 C C . GLU A 1 158 ? 28.066 -0.955 -25.310 1.00 85.94 158 GLU A C 1
ATOM 1278 O O . GLU A 1 158 ? 27.348 -1.192 -24.333 1.00 85.94 158 GLU A O 1
ATOM 1283 N N . ARG A 1 159 ? 28.113 0.265 -25.864 1.00 85.50 159 ARG A N 1
ATOM 1284 C CA . ARG A 1 159 ? 27.316 1.393 -25.365 1.00 85.50 159 ARG A CA 1
ATOM 1285 C C . ARG A 1 159 ? 25.846 1.188 -25.695 1.00 85.50 159 ARG A C 1
ATOM 1287 O O . ARG A 1 159 ? 24.997 1.416 -24.837 1.00 85.50 159 ARG A O 1
ATOM 1294 N N . LYS A 1 160 ? 25.537 0.709 -26.905 1.00 89.75 160 LYS A N 1
ATOM 1295 C CA . LYS A 1 160 ? 24.164 0.374 -27.315 1.00 89.75 160 LYS A CA 1
ATOM 1296 C C . LYS A 1 160 ? 23.609 -0.786 -26.492 1.00 89.75 160 LYS A C 1
ATOM 1298 O O . LYS A 1 160 ? 22.475 -0.693 -26.030 1.00 89.75 160 LYS A O 1
ATOM 1303 N N . LYS A 1 161 ? 24.416 -1.820 -26.218 1.00 87.50 161 LYS A N 1
ATOM 1304 C CA . LYS A 1 161 ? 24.018 -2.933 -25.334 1.00 87.50 161 LYS A CA 1
ATOM 1305 C C . LYS A 1 161 ? 23.637 -2.448 -23.942 1.00 87.50 161 LYS A C 1
ATOM 1307 O O . LYS A 1 161 ? 22.597 -2.846 -23.425 1.00 87.50 161 LYS A O 1
ATOM 1312 N N . LEU A 1 162 ? 24.440 -1.555 -23.355 1.00 86.25 162 LEU A N 1
ATOM 1313 C CA . LEU A 1 162 ? 24.131 -0.995 -22.041 1.00 86.25 162 LEU A CA 1
ATOM 1314 C C . LEU A 1 162 ? 22.835 -0.178 -22.054 1.00 86.25 162 LEU A C 1
ATOM 1316 O O . LEU A 1 162 ? 22.049 -0.267 -21.113 1.00 86.25 162 LEU A O 1
ATOM 1320 N N . ILE A 1 163 ? 22.599 0.606 -23.109 1.00 87.19 163 ILE A N 1
ATOM 1321 C CA . ILE A 1 163 ? 21.359 1.377 -23.255 1.00 87.19 163 ILE A CA 1
ATOM 1322 C C . ILE A 1 163 ? 20.150 0.436 -23.295 1.00 87.19 163 ILE A C 1
ATOM 1324 O O . ILE A 1 163 ? 19.197 0.652 -22.550 1.00 87.19 163 ILE A O 1
ATOM 1328 N N . LEU A 1 164 ? 20.211 -0.631 -24.097 1.00 87.19 164 LEU A N 1
ATOM 1329 C CA . LEU A 1 164 ? 19.127 -1.610 -24.192 1.00 87.19 164 LEU A CA 1
ATOM 1330 C C . LEU A 1 164 ? 18.870 -2.335 -22.872 1.00 87.19 164 LEU A C 1
ATOM 1332 O O . LEU A 1 164 ? 17.723 -2.410 -22.447 1.00 87.19 164 LEU A O 1
ATOM 1336 N N . ASP A 1 165 ? 19.917 -2.812 -22.199 1.00 82.75 165 ASP A N 1
ATOM 1337 C CA . ASP A 1 165 ? 19.806 -3.457 -20.883 1.00 82.75 165 ASP A CA 1
ATOM 1338 C C . ASP A 1 165 ? 19.216 -2.506 -19.826 1.00 82.75 165 ASP A C 1
ATOM 1340 O O . ASP A 1 165 ? 18.453 -2.910 -18.952 1.00 82.75 165 ASP A O 1
ATOM 1344 N N . THR A 1 166 ? 19.505 -1.208 -19.926 1.00 83.56 166 THR A N 1
ATOM 1345 C CA . THR A 1 166 ? 18.918 -0.211 -19.021 1.00 83.56 166 THR A CA 1
ATOM 1346 C C . THR A 1 166 ? 17.433 0.030 -19.328 1.00 83.56 166 THR A C 1
ATOM 1348 O O . THR A 1 166 ? 16.620 0.145 -18.406 1.00 83.56 166 THR A O 1
ATOM 1351 N N . TRP A 1 167 ? 17.048 0.033 -20.609 1.00 85.00 167 TRP A N 1
ATOM 1352 C CA . TRP A 1 167 ? 15.653 0.160 -21.041 1.00 85.00 167 TRP A CA 1
ATOM 1353 C C . TRP A 1 167 ? 14.806 -1.069 -20.700 1.00 85.00 167 TRP A C 1
ATOM 1355 O O . TRP A 1 167 ? 13.676 -0.904 -20.241 1.00 85.00 167 TRP A O 1
ATOM 1365 N N . THR A 1 168 ? 15.330 -2.291 -20.857 1.00 80.31 168 THR A N 1
ATOM 1366 C CA . THR A 1 168 ? 14.609 -3.530 -20.498 1.00 80.31 168 THR A CA 1
ATOM 1367 C C . THR A 1 168 ? 14.335 -3.624 -19.000 1.00 80.31 168 THR A C 1
ATOM 1369 O O . THR A 1 168 ? 13.317 -4.180 -18.592 1.00 80.31 168 THR A O 1
ATOM 1372 N N . ARG A 1 169 ? 15.189 -3.011 -18.173 1.00 76.94 169 ARG A N 1
ATOM 1373 C CA . ARG A 1 169 ? 14.988 -2.860 -16.722 1.00 76.94 169 ARG A CA 1
ATOM 1374 C C . ARG A 1 169 ? 13.985 -1.758 -16.349 1.00 76.94 169 ARG A C 1
ATOM 1376 O O . ARG A 1 169 ? 13.727 -1.554 -15.167 1.00 76.94 169 ARG A O 1
ATOM 1383 N N . GLY A 1 170 ? 13.417 -1.052 -17.330 1.00 76.50 170 GLY A N 1
ATOM 1384 C CA . GLY A 1 170 ? 12.388 -0.028 -17.134 1.00 76.50 170 GLY A CA 1
ATOM 1385 C C . GLY A 1 170 ? 12.914 1.389 -16.882 1.00 76.50 170 GLY A C 1
ATOM 1386 O O . GLY A 1 170 ? 12.118 2.289 -16.622 1.00 76.50 170 GLY A O 1
ATOM 1387 N N . CYS A 1 171 ? 14.227 1.625 -16.973 1.00 76.69 171 CYS A N 1
ATOM 1388 C CA . CYS A 1 171 ? 14.801 2.965 -16.854 1.00 76.69 171 CYS A CA 1
ATOM 1389 C C . CYS A 1 171 ? 14.916 3.604 -18.245 1.00 76.69 171 CYS A C 1
ATOM 1391 O O . CYS A 1 171 ? 15.863 3.359 -18.986 1.00 76.69 171 CYS A O 1
ATOM 1393 N N . THR A 1 172 ? 13.934 4.431 -18.609 1.00 78.19 172 THR A N 1
ATOM 1394 C CA . THR A 1 172 ? 13.867 5.131 -19.908 1.00 78.19 172 THR A CA 1
ATOM 1395 C C . THR A 1 172 ? 14.282 6.604 -19.827 1.00 78.19 172 THR A C 1
ATOM 1397 O O . THR A 1 172 ? 14.182 7.333 -20.813 1.00 78.19 172 THR A O 1
ATOM 1400 N N . ASN A 1 173 ? 14.750 7.066 -18.661 1.00 85.44 173 ASN A N 1
ATOM 1401 C CA . ASN A 1 173 ? 15.202 8.440 -18.469 1.00 85.44 173 ASN A CA 1
ATOM 1402 C C . ASN A 1 173 ? 16.604 8.638 -19.063 1.00 85.44 173 ASN A C 1
ATOM 1404 O O . ASN A 1 173 ? 17.609 8.288 -18.443 1.00 85.44 173 ASN A O 1
ATOM 1408 N N . ASP A 1 174 ? 16.679 9.283 -20.228 1.00 81.44 174 ASP A N 1
ATOM 1409 C CA . ASP A 1 174 ? 17.932 9.569 -20.938 1.00 81.44 174 ASP A CA 1
ATOM 1410 C C . ASP A 1 174 ? 18.992 10.266 -20.067 1.00 81.44 174 ASP A C 1
ATOM 1412 O O . ASP A 1 174 ? 20.189 10.103 -20.299 1.00 81.44 174 ASP A O 1
ATOM 1416 N N . THR A 1 175 ? 18.590 11.042 -19.054 1.00 83.06 175 THR A N 1
ATOM 1417 C CA . THR A 1 175 ? 19.542 11.705 -18.149 1.00 83.06 175 THR A CA 1
ATOM 1418 C C . THR A 1 175 ? 20.272 10.693 -17.267 1.00 83.06 175 THR A C 1
ATOM 1420 O O . THR A 1 175 ? 21.498 10.752 -17.152 1.00 83.06 175 THR A O 1
ATOM 1423 N N . GLU A 1 176 ? 19.546 9.733 -16.703 1.00 83.38 176 GLU A N 1
ATOM 1424 C CA . GLU A 1 176 ? 20.106 8.669 -15.864 1.00 83.38 176 GLU A CA 1
ATOM 1425 C C . GLU A 1 176 ? 20.979 7.728 -16.699 1.00 83.38 176 GLU A C 1
ATOM 1427 O O . GLU A 1 176 ? 22.140 7.498 -16.356 1.00 83.38 176 GLU A O 1
ATOM 1432 N N . VAL A 1 177 ? 20.480 7.303 -17.865 1.00 85.69 177 VAL A N 1
ATOM 1433 C CA . VAL A 1 177 ? 21.231 6.455 -18.805 1.00 85.69 177 VAL A CA 1
ATOM 1434 C C . VAL A 1 177 ? 22.509 7.159 -19.282 1.00 85.69 177 VAL A C 1
ATOM 1436 O O . VAL A 1 177 ? 23.577 6.553 -19.316 1.00 85.69 177 VAL A O 1
ATOM 1439 N N . SER A 1 178 ? 22.450 8.462 -19.588 1.00 86.00 178 SER A N 1
ATOM 1440 C CA . SER A 1 178 ? 23.633 9.227 -20.019 1.00 86.00 178 SER A CA 1
ATOM 1441 C C . SER A 1 178 ? 24.696 9.371 -18.928 1.00 86.00 178 SER A C 1
ATOM 1443 O O . SER A 1 178 ? 25.888 9.406 -19.231 1.00 86.00 178 SER A O 1
ATOM 1445 N N . THR A 1 179 ? 24.274 9.423 -17.663 1.00 86.44 179 THR A N 1
ATOM 1446 C CA . THR A 1 179 ? 25.180 9.504 -16.512 1.00 86.44 179 THR A CA 1
ATOM 1447 C C . THR A 1 179 ? 25.856 8.157 -16.281 1.00 86.44 179 THR A C 1
ATOM 1449 O O . THR A 1 179 ? 27.069 8.105 -16.095 1.00 86.44 179 THR A O 1
ATOM 1452 N N . LEU A 1 180 ? 25.096 7.064 -16.389 1.00 85.88 180 LEU A N 1
ATOM 1453 C CA . LEU A 1 180 ? 25.618 5.702 -16.311 1.00 85.88 180 LEU A CA 1
ATOM 1454 C C . LEU A 1 180 ? 26.636 5.416 -17.428 1.00 85.88 180 LEU A C 1
ATOM 1456 O O . LEU A 1 180 ? 27.702 4.853 -17.178 1.00 85.88 180 LEU A O 1
ATOM 1460 N N . LEU A 1 181 ? 26.346 5.858 -18.656 1.00 87.19 181 LEU A N 1
ATOM 1461 C CA . LEU A 1 181 ? 27.279 5.757 -19.782 1.00 87.19 181 LEU A CA 1
ATOM 1462 C C . LEU A 1 181 ? 28.562 6.557 -19.541 1.00 87.19 181 LEU A C 1
ATOM 1464 O O . LEU A 1 181 ? 29.648 6.046 -19.805 1.00 87.19 181 LEU A O 1
ATOM 1468 N N . ALA A 1 182 ? 28.449 7.780 -19.015 1.00 88.00 182 ALA A N 1
ATOM 1469 C CA . ALA A 1 182 ? 29.605 8.614 -18.689 1.00 88.00 182 ALA A CA 1
ATOM 1470 C C . ALA A 1 182 ? 30.480 7.982 -17.594 1.00 88.00 182 ALA A C 1
ATOM 1472 O O . ALA A 1 182 ? 31.703 8.011 -17.697 1.00 88.00 182 ALA A O 1
ATOM 1473 N N . GLN A 1 183 ? 29.868 7.366 -16.579 1.00 87.00 183 GLN A N 1
ATOM 1474 C CA . GLN A 1 183 ? 30.589 6.662 -15.514 1.00 87.00 183 GLN A CA 1
ATOM 1475 C C . GLN A 1 183 ? 31.331 5.423 -16.028 1.00 87.00 183 GLN A C 1
ATOM 1477 O O . GLN A 1 183 ? 32.445 5.158 -15.587 1.00 87.00 183 GLN A O 1
ATOM 1482 N N . ARG A 1 184 ? 30.730 4.662 -16.953 1.00 85.56 184 ARG A N 1
ATOM 1483 C CA . ARG A 1 184 ? 31.285 3.378 -17.409 1.00 85.56 184 ARG A CA 1
ATOM 1484 C C . ARG A 1 184 ? 32.264 3.501 -18.578 1.00 85.56 184 ARG A C 1
ATOM 1486 O O . ARG A 1 184 ? 33.245 2.771 -18.619 1.00 85.56 184 ARG A O 1
ATOM 1493 N N . PHE A 1 185 ? 31.998 4.398 -19.525 1.00 85.38 185 PHE A N 1
ATOM 1494 C CA . PHE A 1 185 ? 32.783 4.549 -20.759 1.00 85.38 185 PHE A CA 1
ATOM 1495 C C . PHE A 1 185 ? 33.546 5.881 -20.840 1.00 85.38 185 PHE A C 1
ATOM 1497 O O . PHE A 1 185 ? 34.199 6.148 -21.850 1.00 85.38 185 PHE A O 1
ATOM 1504 N N . GLY A 1 186 ? 33.453 6.724 -19.807 1.00 84.12 186 GLY A N 1
ATOM 1505 C CA . GLY A 1 186 ? 34.036 8.065 -19.791 1.00 84.12 186 GLY A CA 1
ATOM 1506 C C . GLY A 1 186 ? 33.299 9.063 -20.693 1.00 84.12 186 GLY A C 1
ATOM 1507 O O . GLY A 1 186 ? 32.322 8.738 -21.371 1.00 84.12 186 GLY A O 1
ATOM 1508 N N . GLY A 1 187 ? 33.779 10.308 -20.720 1.00 87.31 187 GLY A N 1
ATOM 1509 C CA . GLY A 1 187 ? 33.222 11.389 -21.540 1.00 87.31 187 GLY A CA 1
ATOM 1510 C C . GLY A 1 187 ? 32.067 12.160 -20.888 1.00 87.31 187 GLY A C 1
ATOM 1511 O O . GLY A 1 187 ? 31.706 11.946 -19.734 1.00 87.31 187 GLY A O 1
ATOM 1512 N N . ASN A 1 188 ? 31.485 13.097 -21.643 1.00 88.25 188 ASN A N 1
ATOM 1513 C CA . ASN A 1 188 ? 30.507 14.051 -21.115 1.00 88.25 188 ASN A CA 1
ATOM 1514 C C . ASN A 1 188 ? 29.066 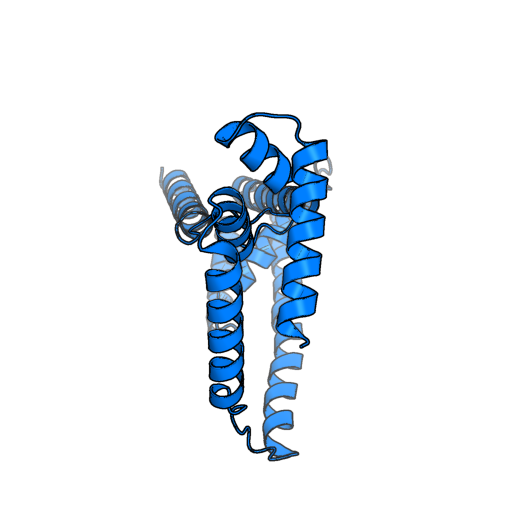13.536 -21.271 1.00 88.25 188 ASN A C 1
ATOM 1516 O O . ASN A 1 188 ? 28.640 13.181 -22.373 1.00 88.25 188 ASN A O 1
ATOM 1520 N N . ALA A 1 189 ? 28.278 13.584 -20.192 1.00 81.56 189 ALA A N 1
ATOM 1521 C CA . ALA A 1 189 ? 26.877 13.144 -20.181 1.00 81.56 189 ALA A CA 1
ATOM 1522 C C . ALA A 1 189 ? 25.993 13.781 -21.285 1.00 81.56 189 ALA A C 1
ATOM 1524 O O . ALA A 1 189 ? 25.213 13.058 -21.905 1.00 81.56 189 ALA A O 1
ATOM 1525 N N . PRO A 1 190 ? 26.127 15.079 -21.643 1.00 87.94 190 PRO A N 1
ATOM 1526 C CA . PRO A 1 190 ? 25.389 15.653 -22.773 1.00 87.94 190 PRO A CA 1
ATOM 1527 C C . PRO A 1 190 ? 25.681 14.980 -24.123 1.00 87.94 190 PRO A C 1
ATOM 1529 O O . PRO A 1 190 ? 24.782 14.851 -24.954 1.00 87.94 190 PRO A O 1
ATOM 1532 N N . SER A 1 191 ? 26.918 14.528 -24.349 1.00 87.38 191 SER A N 1
ATOM 1533 C CA . SER A 1 191 ? 27.295 13.807 -25.570 1.00 87.38 191 SER A CA 1
ATOM 1534 C C . SER A 1 191 ? 26.663 12.417 -25.603 1.00 87.38 191 SER A C 1
ATOM 1536 O O . SER A 1 191 ? 26.094 12.028 -26.622 1.00 87.38 191 SER A O 1
ATOM 1538 N N . HIS A 1 192 ? 26.672 11.708 -24.470 1.00 88.62 192 HIS A N 1
ATOM 1539 C CA . HIS A 1 192 ? 25.985 10.419 -24.328 1.00 88.62 192 HIS A CA 1
ATOM 1540 C C . HIS A 1 192 ? 24.471 10.542 -24.483 1.00 88.62 192 HIS A C 1
ATOM 1542 O O . HIS A 1 192 ? 23.853 9.690 -25.110 1.00 88.62 192 HIS A O 1
ATOM 1548 N N . ARG A 1 193 ? 23.862 11.638 -24.022 1.00 88.50 193 ARG A N 1
ATOM 1549 C CA . ARG A 1 193 ? 22.436 11.911 -24.256 1.00 88.50 193 ARG A CA 1
ATOM 1550 C C . ARG A 1 193 ? 22.108 12.018 -25.746 1.00 88.50 193 ARG A C 1
ATOM 1552 O O . ARG A 1 193 ? 21.168 11.385 -26.213 1.00 88.50 193 ARG A O 1
ATOM 1559 N N . LYS A 1 194 ? 22.908 12.771 -26.509 1.00 90.69 194 LYS A N 1
ATOM 1560 C CA . LYS A 1 194 ? 22.753 12.861 -27.973 1.00 90.69 194 LYS A CA 1
ATOM 1561 C C . LYS A 1 194 ? 22.942 11.499 -28.645 1.00 90.69 194 LYS A C 1
ATOM 1563 O O . LYS A 1 194 ? 22.247 11.192 -29.609 1.00 90.69 194 LYS A O 1
ATOM 1568 N N . PHE A 1 195 ? 23.867 10.684 -28.139 1.00 90.19 195 PHE A N 1
ATOM 1569 C CA . PHE A 1 195 ? 24.087 9.324 -28.626 1.00 90.19 195 PHE A CA 1
ATOM 1570 C C . PHE A 1 195 ? 22.868 8.421 -28.386 1.00 90.19 195 PHE A C 1
ATOM 1572 O O . PHE A 1 195 ? 22.413 7.775 -29.326 1.00 90.19 195 PHE A O 1
ATOM 1579 N N . ILE A 1 196 ? 22.285 8.446 -27.181 1.00 90.38 196 ILE A N 1
ATOM 1580 C CA . ILE A 1 196 ? 21.052 7.712 -26.849 1.00 90.38 196 ILE A CA 1
ATOM 1581 C C . ILE A 1 196 ? 19.911 8.113 -27.789 1.00 90.38 196 ILE A C 1
ATOM 1583 O O . ILE A 1 196 ? 19.249 7.246 -28.352 1.00 90.38 196 ILE A O 1
ATOM 1587 N N . GLN A 1 197 ? 19.710 9.414 -28.012 1.00 90.62 197 GLN A N 1
ATOM 1588 C CA . GLN A 1 197 ? 18.658 9.913 -28.903 1.00 90.62 197 GLN A CA 1
ATOM 1589 C C . GLN A 1 197 ? 18.839 9.423 -30.343 1.00 90.62 197 GLN A C 1
ATOM 1591 O O . GLN A 1 197 ? 17.893 8.926 -30.946 1.00 90.62 197 GLN A O 1
ATOM 1596 N N . ARG A 1 198 ? 20.064 9.495 -30.879 1.00 89.38 198 ARG A N 1
ATOM 1597 C CA . ARG A 1 198 ? 20.377 8.978 -32.221 1.00 89.38 198 ARG A CA 1
ATOM 1598 C C . ARG A 1 198 ? 20.145 7.477 -32.318 1.00 89.38 198 ARG A C 1
ATOM 1600 O O . ARG A 1 198 ? 19.580 7.013 -33.303 1.00 89.38 198 ARG A O 1
ATOM 1607 N N . PHE A 1 199 ? 20.563 6.728 -31.301 1.00 90.94 199 PHE A N 1
ATOM 1608 C CA . PHE A 1 199 ? 20.345 5.290 -31.251 1.00 90.94 199 PHE A CA 1
ATOM 1609 C C . PHE A 1 199 ? 18.850 4.955 -31.213 1.00 90.94 199 PHE A C 1
ATOM 1611 O O . PHE A 1 199 ? 18.400 4.109 -31.977 1.00 90.94 199 PHE A O 1
ATOM 1618 N N . ARG A 1 200 ? 18.064 5.690 -30.420 1.00 89.00 200 ARG A N 1
ATOM 1619 C CA . ARG A 1 200 ? 16.606 5.549 -30.358 1.00 89.00 200 ARG A CA 1
ATOM 1620 C C . ARG A 1 200 ? 15.941 5.804 -31.710 1.00 89.00 200 ARG A C 1
ATOM 1622 O O . ARG A 1 200 ? 15.128 4.989 -32.133 1.00 89.00 200 ARG A O 1
ATOM 1629 N N . SER A 1 201 ? 16.305 6.887 -32.396 1.00 88.94 201 SER A N 1
ATOM 1630 C CA . SER A 1 201 ? 15.793 7.183 -33.740 1.00 88.94 201 SER A CA 1
ATOM 1631 C C . SER A 1 201 ? 16.198 6.122 -34.762 1.00 88.94 201 SER A C 1
ATOM 1633 O O . SER A 1 201 ? 15.396 5.773 -35.623 1.00 88.94 201 SER A O 1
ATOM 1635 N N . ASN A 1 202 ? 17.414 5.575 -34.655 1.00 88.06 202 ASN A N 1
ATOM 1636 C CA . ASN A 1 202 ? 17.848 4.482 -35.518 1.00 88.06 202 ASN A CA 1
ATOM 1637 C C . ASN A 1 202 ? 17.006 3.223 -35.286 1.00 88.06 202 ASN A C 1
ATOM 1639 O O . ASN A 1 202 ? 16.464 2.687 -36.241 1.00 88.06 202 ASN A O 1
ATOM 1643 N N . CYS A 1 203 ? 16.817 2.801 -34.031 1.00 85.06 203 CYS A N 1
ATOM 1644 C CA . CYS A 1 203 ? 15.946 1.667 -33.718 1.00 85.06 203 CYS A CA 1
ATOM 1645 C C . CYS A 1 203 ? 14.518 1.896 -34.223 1.00 85.06 203 CYS A C 1
ATOM 1647 O O . CYS A 1 203 ? 13.946 1.002 -34.823 1.00 85.06 203 CYS A O 1
ATOM 1649 N N . GLN A 1 204 ? 13.948 3.090 -34.035 1.00 85.06 204 GLN A N 1
ATOM 1650 C CA . GLN A 1 204 ? 12.606 3.394 -34.542 1.00 85.06 204 GLN A CA 1
ATOM 1651 C C . GLN A 1 204 ? 12.513 3.211 -36.056 1.00 85.06 204 GLN A C 1
ATOM 1653 O O . GLN A 1 204 ? 11.605 2.532 -36.514 1.00 85.06 204 GLN A O 1
ATOM 1658 N N . ARG A 1 205 ? 13.476 3.750 -36.812 1.00 83.06 205 ARG A N 1
ATOM 1659 C CA . ARG A 1 205 ? 13.506 3.634 -38.272 1.00 83.06 205 ARG A CA 1
ATOM 1660 C C . ARG A 1 205 ? 13.591 2.181 -38.741 1.00 83.06 205 ARG A C 1
ATOM 1662 O O . ARG A 1 205 ? 12.829 1.802 -39.618 1.00 83.06 205 ARG A O 1
ATOM 1669 N N . GLU A 1 206 ? 14.482 1.390 -38.147 1.00 80.75 206 GLU A N 1
ATOM 1670 C CA . GLU A 1 206 ? 14.705 -0.016 -38.524 1.00 80.75 206 GLU A CA 1
ATOM 1671 C C . GLU A 1 206 ? 13.558 -0.948 -38.095 1.00 80.75 206 GLU A C 1
ATOM 1673 O O . GLU A 1 206 ? 13.392 -2.024 -38.657 1.00 80.75 206 GLU A O 1
ATOM 1678 N N . LEU A 1 207 ? 12.765 -0.562 -37.089 1.00 77.38 207 LEU A N 1
ATOM 1679 C CA . LEU A 1 207 ? 11.588 -1.329 -36.665 1.00 77.38 207 LEU A CA 1
ATOM 1680 C C . LEU A 1 207 ? 10.332 -0.986 -37.479 1.00 77.38 207 LEU A C 1
ATOM 1682 O O . LEU A 1 207 ? 9.402 -1.784 -37.500 1.00 77.38 207 LEU A O 1
ATOM 1686 N N . THR A 1 208 ? 10.292 0.187 -38.119 1.00 74.31 208 THR A N 1
ATOM 1687 C CA . THR A 1 208 ? 9.189 0.622 -38.999 1.00 74.31 208 THR A CA 1
ATOM 1688 C C . THR A 1 208 ? 9.425 0.350 -40.487 1.00 74.31 208 THR A C 1
ATOM 1690 O O . THR A 1 208 ? 8.531 0.625 -41.285 1.00 74.31 208 THR A O 1
ATOM 1693 N N . ALA A 1 209 ? 10.625 -0.108 -40.856 1.00 58.69 209 ALA A N 1
ATOM 1694 C CA . ALA A 1 209 ? 11.019 -0.476 -42.217 1.00 58.69 209 ALA A CA 1
ATOM 1695 C C . ALA A 1 209 ? 10.773 -1.969 -42.475 1.00 58.69 209 ALA A C 1
ATOM 1697 O O . ALA A 1 209 ? 10.376 -2.285 -43.617 1.00 58.69 209 ALA A O 1
#

Solvent-accessible surface area (backbone atoms only — not comparable to full-atom values): 12185 Å² total; per-residue (Å²): 116,71,67,63,52,50,52,51,50,52,50,51,57,53,52,46,69,74,62,77,83,73,85,75,87,70,88,71,54,79,65,55,58,54,50,52,50,53,52,50,53,17,40,51,50,19,52,74,69,64,43,54,71,61,49,55,56,49,46,60,72,41,43,93,79,43,96,57,60,65,65,55,51,52,52,42,28,44,53,46,10,52,51,51,72,75,43,82,79,60,93,64,63,67,68,64,52,49,55,49,50,48,53,54,47,50,54,50,56,55,51,61,45,55,66,50,57,56,52,57,58,55,65,67,71,77,62,90,70,76,83,71,80,78,75,58,65,71,58,48,54,56,54,48,53,52,51,52,53,54,50,58,77,21,67,91,35,74,68,48,43,51,51,50,57,38,42,77,66,68,53,76,53,56,69,61,54,11,45,53,46,21,73,74,75,50,74,57,38,73,60,40,35,55,47,53,52,52,50,51,54,50,52,53,54,69,75,75,106

Mean predicted aligned error: 18.77 Å

Secondary structure (DSSP, 8-state):
-HHHHHHHHHHHHHHHHHHSS--S-----HHHHHHHHHHHHHHHHHHHTT-HHHHHHHHHHTGGG-S-HHHHHHHHHHHHHHHHHH-TT--S-HHHHHHHHHHHHHHHHHHHHHHHHHHHHHHHHS-----PPP-HHHHHHHHHHHHHHHHHHTTT-HHHHHHHHHHHTT---HHHHHHHHHHHH-S-HHHHHHHHHHHHHHHHHHHH-